Protein AF-A0A6J8BRR6-F1 (afdb_monomer_lite)

Sequence (254 aa):
MPLISNNLQAPLVAELDITSMNQQLKAYIDDDIKSTFSEDVQDMVKNEQEQMKTSMLEDYSFKLNGTKEEYDKQISNIVQNLEVKQENLQHEVFKVYKNLSQSESNFNTEITDLLSGFDQRQESLKLAMLSKLQKSQDTNNNKINDLASDLKSQFANLSQKLEGKITSYLQTQRKELEEWRTNLTESLNESYEEEKNRDCTDIKKERYQTMESGVYKIYPDGGKSVQAYCDMCTDDGGWTVGLFVSNSNEVNSL

Structure (mmCIF, N/CA/C/O backbone):
data_AF-A0A6J8BRR6-F1
#
_entry.id   AF-A0A6J8BRR6-F1
#
loop_
_atom_site.group_PDB
_atom_site.id
_atom_site.type_symbol
_atom_site.label_atom_id
_atom_site.label_alt_id
_atom_site.label_comp_id
_atom_site.label_asym_id
_atom_site.label_entity_id
_atom_site.label_seq_id
_atom_site.pdbx_PDB_ins_code
_atom_site.Cartn_x
_atom_site.Cartn_y
_atom_site.Cartn_z
_atom_site.occupancy
_atom_site.B_iso_or_equiv
_atom_site.auth_seq_id
_atom_site.auth_comp_id
_atom_site.auth_asym_id
_atom_site.auth_atom_id
_atom_site.pdbx_PDB_model_num
ATOM 1 N N . MET A 1 1 ? -93.908 48.870 158.815 1.00 27.69 1 MET A N 1
ATOM 2 C CA . MET A 1 1 ? -94.048 47.889 159.922 1.00 27.69 1 MET A CA 1
ATOM 3 C C . MET A 1 1 ? -95.175 46.920 159.555 1.00 27.69 1 MET A C 1
ATOM 5 O O . MET A 1 1 ? -96.114 47.426 158.955 1.00 27.69 1 MET A O 1
ATOM 9 N N . PRO A 1 2 ? -95.207 45.642 159.993 1.00 51.03 2 PRO A N 1
ATOM 10 C CA . PRO A 1 2 ? -94.242 44.519 159.831 1.00 51.03 2 PRO A CA 1
ATOM 11 C C . PRO A 1 2 ? -94.919 43.274 159.144 1.00 51.03 2 PRO A C 1
ATOM 13 O O . PRO A 1 2 ? -96.118 43.335 158.914 1.00 51.03 2 PRO A O 1
ATOM 16 N N . LEU A 1 3 ? -94.332 42.097 158.827 1.00 40.53 3 LEU A N 1
ATOM 17 C CA . LEU A 1 3 ? -92.964 41.584 158.548 1.00 40.53 3 LEU A CA 1
ATOM 18 C C . LEU A 1 3 ? -93.034 40.096 158.038 1.00 40.53 3 LEU A C 1
ATOM 20 O O . LEU A 1 3 ? -94.028 39.429 158.288 1.00 40.53 3 LEU A O 1
ATOM 24 N N . ILE A 1 4 ? -91.920 39.567 157.484 1.00 41.91 4 ILE A N 1
ATOM 25 C CA . ILE A 1 4 ? -91.434 38.145 157.523 1.00 41.91 4 ILE A CA 1
ATOM 26 C C . ILE A 1 4 ? -91.957 37.031 156.547 1.00 41.91 4 ILE A C 1
ATOM 28 O O . ILE A 1 4 ? -93.130 36.690 156.509 1.00 41.91 4 ILE A O 1
ATOM 32 N N . SER A 1 5 ? -90.958 36.344 155.938 1.00 39.22 5 SER A N 1
ATOM 33 C CA . SER A 1 5 ? -90.831 34.914 155.516 1.00 39.22 5 SER A CA 1
ATOM 34 C C . SER A 1 5 ? -91.196 34.396 154.099 1.00 39.22 5 SER A C 1
ATOM 36 O O . SER A 1 5 ? -92.343 34.091 153.803 1.00 39.22 5 SER A O 1
ATOM 38 N N . ASN A 1 6 ? -90.127 34.105 153.336 1.00 45.75 6 ASN A N 1
ATOM 39 C CA . ASN A 1 6 ? -89.821 32.930 152.485 1.00 45.75 6 ASN A CA 1
ATOM 40 C C . ASN A 1 6 ? -90.913 32.199 151.668 1.00 45.75 6 ASN A C 1
ATOM 42 O O . ASN A 1 6 ? -91.760 31.516 152.239 1.00 45.75 6 ASN A O 1
ATOM 46 N N . ASN A 1 7 ? -90.666 32.054 150.354 1.00 43.41 7 ASN A N 1
ATOM 47 C CA . ASN A 1 7 ? -90.601 30.716 149.742 1.00 43.41 7 ASN A CA 1
ATOM 48 C C . ASN A 1 7 ? -89.679 30.662 148.502 1.00 43.41 7 ASN A C 1
ATOM 50 O O . ASN A 1 7 ? -89.390 31.688 147.889 1.00 43.41 7 ASN A O 1
ATOM 54 N N . LEU A 1 8 ? -89.191 29.464 148.170 1.00 45.50 8 LEU A N 1
ATOM 55 C CA . LEU A 1 8 ? -88.215 29.193 147.106 1.00 45.50 8 LEU A CA 1
ATOM 56 C C . LEU A 1 8 ? -88.898 29.043 145.734 1.00 45.50 8 LEU A C 1
ATOM 58 O O . LEU A 1 8 ? -89.818 28.237 145.614 1.00 45.50 8 LEU A O 1
ATOM 62 N N . GLN A 1 9 ? -88.401 29.704 144.680 1.00 42.16 9 GLN A N 1
ATOM 63 C CA . GLN A 1 9 ? -88.728 29.301 143.304 1.00 42.16 9 GLN A CA 1
ATOM 64 C C . GLN A 1 9 ? -87.670 29.759 142.288 1.00 42.16 9 GLN A C 1
ATOM 66 O O . GLN A 1 9 ? -87.460 30.952 142.086 1.00 42.16 9 GLN A O 1
ATOM 71 N N . ALA A 1 10 ? -87.006 28.793 141.646 1.00 46.41 10 ALA A N 1
ATOM 72 C CA . ALA A 1 10 ? -86.215 29.025 140.437 1.00 46.41 10 ALA A CA 1
ATOM 73 C C . ALA A 1 10 ? -87.153 29.172 139.227 1.00 46.41 10 ALA A C 1
ATOM 75 O O . ALA A 1 10 ? -88.225 28.559 139.203 1.00 46.41 10 ALA A O 1
ATOM 76 N N . PRO A 1 11 ? -86.767 29.981 138.232 1.00 48.72 11 PRO A N 1
ATOM 77 C CA . PRO A 1 11 ? -86.382 29.400 136.937 1.00 48.72 11 PRO A CA 1
ATOM 78 C C . PRO A 1 11 ? -85.192 30.180 136.306 1.00 48.72 11 PRO A C 1
ATOM 80 O O . PRO A 1 11 ? -84.706 31.135 136.900 1.00 48.72 11 PRO A O 1
ATOM 83 N N . LEU A 1 12 ? -84.630 29.861 135.136 1.00 43.44 12 LEU A N 1
ATOM 84 C CA . LEU A 1 12 ? -84.996 28.919 134.072 1.00 43.44 12 LEU A CA 1
ATOM 85 C C . LEU A 1 12 ? -83.677 28.442 133.422 1.00 43.44 12 LEU A C 1
ATOM 87 O O . LEU A 1 12 ? -82.820 29.269 133.116 1.00 43.44 12 LEU A O 1
ATOM 91 N N . VAL A 1 13 ? -83.483 27.133 133.237 1.00 43.44 13 VAL A N 1
ATOM 92 C CA . VAL A 1 13 ? -82.318 26.598 132.501 1.00 43.44 13 VAL A CA 1
ATOM 93 C C . VAL A 1 13 ? -82.598 26.737 131.005 1.00 43.44 13 VAL A C 1
ATOM 95 O O . VAL A 1 13 ? -83.704 26.424 130.575 1.00 43.44 13 VAL A O 1
ATOM 98 N N . ALA A 1 14 ? -81.622 27.199 130.218 1.00 50.88 14 ALA A N 1
ATOM 99 C CA . ALA A 1 14 ? -81.766 27.265 128.765 1.00 50.88 14 ALA A CA 1
ATOM 100 C C . ALA A 1 14 ? -82.012 25.858 128.196 1.00 50.88 14 ALA A C 1
ATOM 102 O O . ALA A 1 14 ? -81.224 24.938 128.421 1.00 50.88 14 ALA A O 1
ATOM 103 N N . GLU A 1 15 ? -83.129 25.698 127.494 1.00 50.69 15 GLU A N 1
ATOM 104 C CA . GLU A 1 15 ? -83.596 24.415 126.981 1.00 50.69 15 GLU A CA 1
ATOM 105 C C . GLU A 1 15 ? -82.695 23.956 125.820 1.00 50.69 15 GLU A C 1
ATOM 107 O O . GLU A 1 15 ? -82.511 24.671 124.833 1.00 50.69 15 GLU A O 1
ATOM 112 N N . LEU A 1 16 ? -82.085 22.775 125.955 1.00 54.62 16 LEU A N 1
ATOM 113 C CA . LEU A 1 16 ? -81.259 22.165 124.911 1.00 54.62 16 LEU A CA 1
ATOM 114 C C . LEU A 1 16 ? -82.173 21.623 123.804 1.00 54.62 16 LEU A C 1
ATOM 116 O O . LEU A 1 16 ? -82.763 20.553 123.953 1.00 54.62 16 LEU A O 1
ATOM 120 N N . ASP A 1 17 ? -82.289 22.356 122.695 1.00 70.00 17 ASP A N 1
ATOM 121 C CA . ASP A 1 17 ? -83.113 21.951 121.551 1.00 70.00 17 ASP A CA 1
ATOM 122 C C . ASP A 1 17 ? -82.490 20.769 120.785 1.00 70.00 17 ASP A C 1
ATOM 124 O O . ASP A 1 17 ? -81.675 20.914 119.868 1.00 70.00 17 ASP A O 1
ATOM 128 N N . ILE A 1 18 ? -82.933 19.569 121.160 1.00 67.12 18 ILE A N 1
ATOM 129 C CA . ILE A 1 18 ? -82.574 18.291 120.534 1.00 67.12 18 ILE A CA 1
ATOM 130 C C . ILE A 1 18 ? -82.961 18.256 119.042 1.00 67.12 18 ILE A C 1
ATOM 132 O O . ILE A 1 18 ? -82.311 17.561 118.259 1.00 67.12 18 ILE A O 1
ATOM 136 N N . THR A 1 19 ? -83.976 19.012 118.611 1.00 73.12 19 THR A N 1
ATOM 137 C CA . THR A 1 19 ? -84.406 19.065 117.203 1.00 73.12 19 THR A CA 1
ATOM 138 C C . THR A 1 19 ? -83.373 19.797 116.357 1.00 73.12 19 THR A C 1
ATOM 140 O O . THR A 1 19 ? -82.941 19.272 115.330 1.00 73.12 19 THR A O 1
ATOM 143 N N . SER A 1 20 ? -82.924 20.964 116.828 1.00 75.62 20 SER A N 1
ATOM 144 C CA . SER A 1 20 ? -81.847 21.741 116.207 1.00 75.62 20 SER A CA 1
ATOM 145 C C . SER A 1 20 ? -80.536 20.948 116.158 1.00 75.62 20 SER A C 1
ATOM 147 O O . SER A 1 20 ? -79.930 20.838 115.091 1.00 75.62 20 SER A O 1
ATOM 149 N N . MET A 1 21 ? -80.144 20.279 117.252 1.00 74.62 21 MET A N 1
ATOM 150 C CA . MET A 1 21 ? -78.944 19.424 117.255 1.00 74.62 21 MET A CA 1
ATOM 151 C C . MET A 1 21 ? -79.042 18.257 116.259 1.00 74.62 21 MET A C 1
ATOM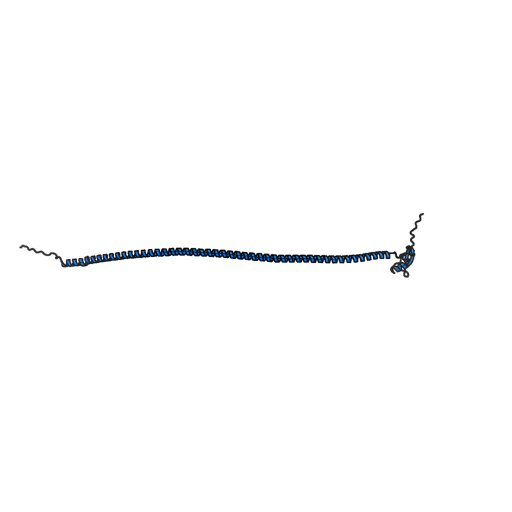 153 O O . MET A 1 21 ? -78.077 17.971 115.555 1.00 74.62 21 MET A O 1
ATOM 157 N N . ASN A 1 22 ? -80.201 17.597 116.147 1.00 74.19 22 ASN A N 1
ATOM 158 C CA . ASN A 1 22 ? -80.397 16.515 115.175 1.00 74.19 22 ASN A CA 1
ATOM 159 C C . ASN A 1 22 ? -80.401 17.020 113.722 1.00 74.19 22 ASN A C 1
ATOM 161 O O . ASN A 1 22 ? -79.921 16.315 112.834 1.00 74.19 22 ASN A O 1
ATOM 165 N N . GLN A 1 23 ? -80.905 18.232 113.461 1.00 79.75 23 GLN A N 1
ATOM 166 C CA . GLN A 1 23 ? -80.792 18.868 112.145 1.00 79.75 23 GLN A CA 1
ATOM 167 C C . GLN A 1 23 ? -79.339 19.225 111.809 1.00 79.75 23 GLN A C 1
ATOM 169 O O . GLN A 1 23 ? -78.903 18.937 110.698 1.00 79.75 23 GLN A O 1
ATOM 174 N N . GLN A 1 24 ? -78.577 19.770 112.763 1.00 79.19 24 GLN A N 1
ATOM 175 C CA . GLN A 1 24 ? -77.147 20.051 112.592 1.00 79.19 24 GLN A CA 1
ATOM 176 C C . GLN A 1 24 ? -76.336 18.773 112.354 1.00 79.19 24 GLN A C 1
ATOM 178 O O . GLN A 1 24 ? -75.521 18.735 111.439 1.00 79.19 24 GLN A O 1
ATOM 183 N N . LEU A 1 25 ? -76.596 17.701 113.111 1.00 77.31 25 LEU A N 1
ATOM 184 C CA . LEU A 1 25 ? -75.937 16.409 112.912 1.00 77.31 25 LEU A CA 1
ATOM 185 C C . LEU A 1 25 ? -76.275 15.807 111.542 1.00 77.31 25 LEU A C 1
ATOM 187 O O . LEU A 1 25 ? -75.394 15.276 110.872 1.00 77.31 25 LEU A O 1
ATOM 191 N N . LYS A 1 26 ? -77.534 15.915 111.098 1.00 79.38 26 LYS A N 1
ATOM 192 C CA . LYS A 1 26 ? -77.930 15.462 109.762 1.00 79.38 26 LYS A CA 1
ATOM 193 C C . LYS A 1 26 ? -77.245 16.280 108.663 1.00 79.38 26 LYS A C 1
ATOM 195 O O . LYS A 1 26 ? -76.735 15.675 107.730 1.00 79.38 26 LYS A O 1
ATOM 200 N N . ALA A 1 27 ? -77.195 17.607 108.789 1.00 77.31 27 ALA A N 1
ATOM 201 C CA . ALA A 1 27 ? -76.477 18.471 107.852 1.00 77.31 27 ALA A CA 1
ATOM 202 C C . ALA A 1 27 ? -74.977 18.131 107.815 1.00 77.31 27 ALA A C 1
ATOM 204 O O . ALA A 1 27 ? -74.423 17.953 106.744 1.00 77.31 27 ALA A O 1
ATOM 205 N N . TYR A 1 28 ? -74.341 17.905 108.966 1.00 73.62 28 TYR A N 1
ATOM 206 C CA . TYR A 1 28 ? -72.939 17.480 109.039 1.00 73.62 28 TYR A CA 1
ATOM 207 C C . TYR A 1 28 ? -72.679 16.118 108.359 1.00 73.62 28 TYR A C 1
ATOM 209 O O . TYR A 1 28 ? -71.661 15.919 107.701 1.00 73.62 28 TYR A O 1
ATOM 217 N N . ILE A 1 29 ? -73.617 15.172 108.469 1.00 71.88 29 ILE A N 1
ATOM 218 C CA . ILE A 1 29 ? -73.527 13.870 107.789 1.00 71.88 29 ILE A CA 1
ATOM 219 C C . ILE A 1 29 ? -73.785 13.996 106.276 1.00 71.88 29 ILE A C 1
ATOM 221 O O . ILE A 1 29 ? -73.109 13.333 105.487 1.00 71.88 29 ILE A O 1
ATOM 225 N N . ASP A 1 30 ? -74.775 14.795 105.870 1.00 73.94 30 ASP A N 1
ATOM 226 C CA . ASP A 1 30 ? -75.200 14.921 104.471 1.00 73.94 30 ASP A CA 1
ATOM 227 C C . ASP A 1 30 ? -74.296 15.858 103.646 1.00 73.94 30 ASP A C 1
ATOM 229 O O . ASP A 1 30 ? -74.009 15.527 102.496 1.00 73.94 30 ASP A O 1
ATOM 233 N N . ASP A 1 31 ? -73.814 16.963 104.221 1.00 74.31 31 ASP A N 1
ATOM 234 C CA . ASP A 1 31 ? -72.934 17.929 103.551 1.00 74.31 31 ASP A CA 1
ATOM 235 C C . ASP A 1 31 ? -71.455 17.549 103.710 1.00 74.31 31 ASP A C 1
ATOM 237 O O . ASP A 1 31 ? -70.759 17.434 102.710 1.00 74.31 31 ASP A O 1
ATOM 241 N N . ASP A 1 32 ? -70.961 17.305 104.929 1.00 74.06 32 ASP A N 1
ATOM 242 C CA . ASP A 1 32 ? -69.521 17.121 105.186 1.00 74.06 32 ASP A CA 1
ATOM 243 C C . ASP A 1 32 ? -69.084 15.676 104.879 1.00 74.06 32 ASP A C 1
ATOM 245 O O . ASP A 1 32 ? -68.260 15.432 103.996 1.00 74.06 32 ASP A O 1
ATOM 249 N N . ILE A 1 33 ? -69.685 14.687 105.555 1.00 71.00 33 ILE A N 1
ATOM 250 C CA . ILE A 1 33 ? -69.243 13.281 105.466 1.00 71.00 33 ILE A CA 1
ATOM 251 C C . ILE A 1 33 ? -69.544 12.674 104.089 1.00 71.00 33 ILE A C 1
ATOM 253 O O . ILE A 1 33 ? -68.682 12.008 103.513 1.00 71.00 33 ILE A O 1
ATOM 257 N N . LYS A 1 34 ? -70.749 12.879 103.537 1.00 75.31 34 LYS A N 1
ATOM 258 C CA . LYS A 1 34 ? -71.100 12.323 102.218 1.00 75.31 34 LYS A CA 1
ATOM 259 C C . LYS A 1 34 ? -70.398 13.018 101.056 1.00 75.31 34 LYS A C 1
ATOM 261 O O . LYS A 1 34 ? -70.056 12.312 100.108 1.00 75.31 34 LYS A O 1
ATOM 266 N N . SER A 1 35 ? -70.199 14.341 101.088 1.00 77.94 35 SER A N 1
ATOM 267 C CA . SER A 1 35 ? -69.484 15.010 99.990 1.00 77.94 35 SER A CA 1
ATOM 268 C C . SER A 1 35 ? -67.999 14.661 100.022 1.00 77.94 35 SER A C 1
ATOM 270 O O . SER A 1 35 ? -67.504 14.181 99.009 1.00 77.94 35 SER A O 1
ATOM 272 N N . THR A 1 36 ? -67.342 14.719 101.189 1.00 76.19 36 THR A N 1
ATOM 273 C CA . THR A 1 36 ? -65.926 14.334 101.339 1.00 76.19 36 THR A CA 1
ATOM 274 C C . THR A 1 36 ? -65.696 12.895 100.873 1.00 76.19 36 THR A C 1
ATOM 276 O O . THR A 1 36 ? -64.844 12.649 100.027 1.00 76.19 36 THR A O 1
ATOM 279 N N . PHE A 1 37 ? -66.526 11.941 101.317 1.00 75.50 37 PHE A N 1
ATOM 280 C CA . PHE A 1 37 ? -66.426 10.551 100.855 1.00 75.50 37 PHE A CA 1
ATOM 281 C C . PHE A 1 37 ? -66.691 10.400 99.344 1.00 75.50 37 PHE A C 1
ATOM 283 O O . PHE A 1 37 ? -66.112 9.530 98.696 1.00 75.50 37 PHE A O 1
ATOM 290 N N . SER A 1 38 ? -67.557 11.234 98.758 1.00 81.44 38 SER A N 1
ATOM 291 C CA . SER A 1 38 ? -67.795 11.238 97.311 1.00 81.44 38 SER A CA 1
ATOM 292 C C . SER A 1 38 ? -66.639 11.859 96.518 1.00 81.44 38 SER A C 1
ATOM 294 O O . SER A 1 38 ? -66.406 11.428 95.389 1.00 81.44 38 SER A O 1
ATOM 296 N N . GLU A 1 39 ? -65.950 12.860 97.065 1.00 85.44 39 GLU A N 1
ATOM 297 C CA . GLU A 1 39 ? -64.771 13.489 96.462 1.00 85.44 39 GLU A CA 1
ATOM 298 C C . GLU A 1 39 ? -63.562 12.548 96.534 1.00 85.44 39 GLU A 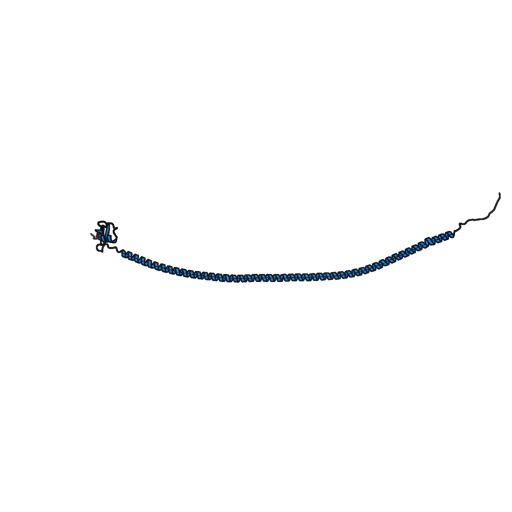C 1
ATOM 300 O O . GLU A 1 39 ? -62.979 12.247 95.492 1.00 85.44 39 GLU A O 1
ATOM 305 N N . ASP A 1 40 ? -63.281 11.962 97.706 1.00 86.94 40 ASP A N 1
ATOM 306 C CA . ASP A 1 40 ? -62.234 10.947 97.904 1.00 86.94 40 ASP A CA 1
ATOM 307 C C . ASP A 1 40 ? -62.380 9.778 96.911 1.00 86.94 40 ASP A C 1
ATOM 309 O O . ASP A 1 40 ? -61.416 9.364 96.261 1.00 86.94 40 ASP A O 1
ATOM 313 N N . VAL A 1 41 ? -63.603 9.258 96.740 1.00 86.19 41 VAL A N 1
ATOM 314 C CA . VAL A 1 41 ? -63.886 8.174 95.785 1.00 86.19 41 VAL A CA 1
ATOM 315 C C . VAL A 1 41 ? -63.692 8.626 94.332 1.00 86.19 41 VAL A C 1
ATOM 317 O O . VAL A 1 41 ? -63.188 7.844 93.522 1.00 86.19 41 VAL A O 1
ATOM 320 N N . GLN A 1 42 ? -64.048 9.865 93.971 1.00 89.06 42 GLN A N 1
ATOM 321 C CA . GLN A 1 42 ? -63.802 10.375 92.616 1.00 89.06 42 GLN A CA 1
ATOM 322 C C . GLN A 1 42 ? -62.310 10.558 92.325 1.00 89.06 42 GLN A C 1
ATOM 324 O O . GLN A 1 42 ? -61.860 10.169 91.244 1.00 89.06 42 GLN A O 1
ATOM 329 N N . ASP A 1 43 ? -61.532 11.083 93.273 1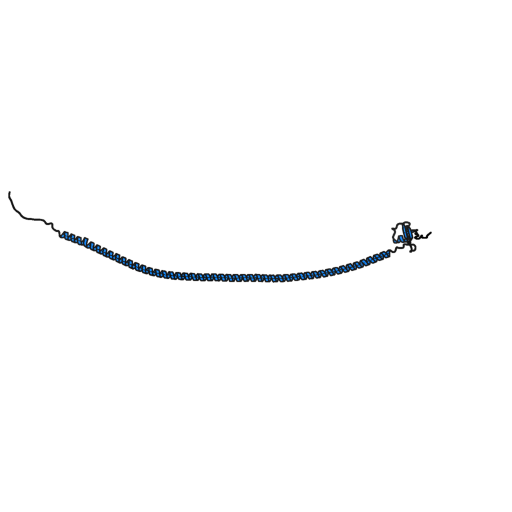.00 91.31 43 ASP A N 1
ATOM 330 C CA . ASP A 1 43 ? -60.087 11.242 93.107 1.00 91.31 43 ASP A CA 1
ATOM 331 C C . ASP A 1 43 ? -59.357 9.889 93.084 1.00 91.31 43 ASP A C 1
ATOM 333 O O . ASP A 1 43 ? -58.445 9.707 92.271 1.00 91.31 43 ASP A O 1
ATOM 337 N N . MET A 1 44 ? -59.805 8.894 93.862 1.00 89.81 44 MET A N 1
ATOM 338 C CA . MET A 1 44 ? -59.333 7.509 93.734 1.00 89.81 44 MET A CA 1
ATOM 339 C C . MET A 1 44 ? -59.584 6.944 92.328 1.00 89.81 44 MET A C 1
ATOM 341 O O . MET A 1 44 ? -58.643 6.473 91.686 1.00 89.81 44 MET A O 1
ATOM 345 N N . VAL A 1 45 ? -60.816 7.038 91.810 1.00 91.00 45 VAL A N 1
ATOM 346 C CA . VAL A 1 45 ? -61.163 6.546 90.461 1.00 91.00 45 VAL A CA 1
ATOM 347 C C . VAL A 1 45 ? -60.351 7.262 89.378 1.00 91.00 45 VAL A C 1
ATOM 349 O O . VAL A 1 45 ? -59.867 6.630 88.440 1.00 91.00 45 VAL A O 1
ATOM 352 N N . LYS A 1 46 ? -60.158 8.576 89.504 1.00 93.06 46 LYS A N 1
ATOM 353 C CA . LYS A 1 46 ? -59.366 9.385 88.569 1.00 93.06 46 LYS A CA 1
ATOM 354 C C . LYS A 1 46 ? -57.879 9.011 88.590 1.00 93.06 46 LYS A C 1
ATOM 356 O O . LYS A 1 46 ? -57.254 8.938 87.533 1.00 93.06 46 LYS A O 1
ATOM 361 N N . ASN A 1 47 ? -57.324 8.737 89.771 1.00 93.00 47 ASN A N 1
ATOM 362 C CA . ASN A 1 47 ? -55.953 8.256 89.934 1.00 93.00 47 ASN A CA 1
ATOM 363 C C . ASN A 1 47 ? -55.767 6.865 89.296 1.00 93.00 47 ASN A C 1
ATOM 365 O O . ASN A 1 47 ? -54.835 6.675 88.516 1.00 93.00 47 ASN A O 1
ATOM 369 N N . GLU A 1 48 ? -56.684 5.920 89.534 1.00 93.06 48 GLU A N 1
ATOM 370 C CA . GLU A 1 48 ? -56.660 4.603 88.876 1.00 93.06 48 GLU A CA 1
ATOM 371 C C . GLU A 1 48 ? -56.779 4.714 87.344 1.00 93.06 48 GLU A C 1
ATOM 373 O O . GLU A 1 48 ? -56.053 4.032 86.618 1.00 93.06 48 GLU A O 1
ATOM 378 N N . GLN A 1 49 ? -57.630 5.611 86.831 1.00 92.94 49 GLN A N 1
ATOM 379 C CA . GLN A 1 49 ? -57.768 5.856 85.390 1.00 92.94 49 GLN A CA 1
ATOM 380 C C . GLN A 1 49 ? -56.481 6.397 84.748 1.00 92.94 49 GLN A C 1
ATOM 382 O O . GLN A 1 49 ? -56.079 5.906 83.689 1.00 92.94 49 GLN A O 1
ATOM 387 N N . GLU A 1 50 ? -55.807 7.373 85.365 1.00 94.19 50 GLU A N 1
ATOM 388 C CA . GLU A 1 50 ? -54.534 7.895 84.845 1.00 94.19 50 GLU A CA 1
ATOM 389 C C . GLU A 1 50 ? -53.389 6.872 84.976 1.00 94.19 50 GLU A C 1
ATOM 391 O O . GLU A 1 50 ? -52.570 6.759 84.060 1.00 94.19 50 GLU A O 1
ATOM 396 N N . GLN A 1 51 ? -53.360 6.047 86.031 1.00 94.50 51 GLN A N 1
ATOM 397 C CA . GLN A 1 51 ? -52.411 4.928 86.142 1.00 94.50 51 GLN A CA 1
ATOM 398 C C . GLN A 1 51 ? -52.631 3.880 85.041 1.00 94.50 51 GLN A C 1
ATOM 400 O O . GLN A 1 51 ? -51.683 3.496 84.353 1.00 94.50 51 GLN A O 1
ATOM 405 N N . MET A 1 52 ? -53.881 3.466 84.807 1.00 94.62 52 MET A N 1
ATOM 406 C CA . MET A 1 52 ? -54.237 2.513 83.750 1.00 94.62 52 MET A CA 1
ATOM 407 C C . MET A 1 52 ? -53.873 3.051 82.358 1.00 94.62 52 MET A C 1
ATOM 409 O O . MET A 1 52 ? -53.292 2.339 81.540 1.00 94.62 52 MET A O 1
ATOM 413 N N . LYS A 1 53 ? -54.164 4.328 82.091 1.00 95.75 53 LYS A N 1
ATOM 414 C CA . LYS A 1 53 ? -53.800 5.027 80.850 1.00 95.75 53 LYS A CA 1
ATOM 415 C C . LYS A 1 53 ? -52.284 5.116 80.653 1.00 95.75 53 LYS A C 1
ATOM 417 O O . LYS A 1 53 ? -51.816 4.884 79.541 1.00 95.75 53 LYS A O 1
ATOM 422 N N . THR A 1 54 ? -51.527 5.399 81.714 1.00 95.25 54 THR A N 1
ATOM 423 C CA . THR A 1 54 ? -50.055 5.441 81.683 1.00 95.25 54 THR A CA 1
ATOM 424 C C . THR A 1 54 ? -49.481 4.061 81.365 1.00 95.25 54 THR A C 1
ATOM 426 O O . THR A 1 54 ? -48.724 3.928 80.407 1.00 95.25 54 THR A O 1
ATOM 429 N N . SER A 1 55 ? -49.930 3.014 82.065 1.00 95.62 55 SER A N 1
ATOM 430 C CA . SER A 1 55 ? -49.498 1.633 81.814 1.00 95.62 55 SER A CA 1
ATOM 431 C C . SER A 1 55 ? -49.824 1.158 80.389 1.00 95.62 55 SER A C 1
ATOM 433 O O . SER A 1 55 ? -48.981 0.544 79.734 1.00 95.62 55 SER A O 1
ATOM 435 N N . MET A 1 56 ? -51.007 1.496 79.857 1.00 95.75 56 MET A N 1
ATOM 436 C CA . MET A 1 56 ? -51.341 1.210 78.456 1.00 95.75 56 MET A CA 1
ATOM 437 C C . MET A 1 56 ? -50.419 1.953 77.478 1.00 95.75 56 MET A C 1
ATOM 439 O O . MET A 1 56 ? -49.973 1.359 76.499 1.00 95.75 56 MET A O 1
ATOM 443 N N . LEU A 1 57 ? -50.120 3.235 77.719 1.00 96.12 57 LEU A N 1
ATOM 444 C CA . LEU A 1 57 ? -49.205 4.013 76.874 1.00 96.12 57 LEU A CA 1
ATOM 445 C C . LEU A 1 57 ? -47.786 3.429 76.869 1.00 96.12 57 LEU A C 1
ATOM 447 O O . LEU A 1 57 ? -47.164 3.372 75.809 1.00 96.12 57 LEU A O 1
ATOM 451 N N . GLU A 1 58 ? -47.292 2.960 78.015 1.00 96.19 58 GLU A N 1
ATOM 452 C CA . GLU A 1 58 ? -45.991 2.291 78.131 1.00 96.19 58 GLU A CA 1
ATOM 453 C C . GLU A 1 58 ? -45.950 0.972 77.341 1.00 96.19 58 GLU A C 1
ATOM 455 O O . GLU A 1 58 ? -45.027 0.765 76.552 1.00 96.19 58 GLU A O 1
ATOM 460 N N . ASP A 1 59 ? -46.974 0.120 77.464 1.00 96.44 59 ASP A N 1
ATOM 461 C CA . ASP A 1 59 ? -47.088 -1.139 76.710 1.00 96.44 59 ASP A CA 1
ATOM 462 C C . ASP A 1 59 ? -47.198 -0.909 75.188 1.00 96.44 59 ASP A C 1
ATOM 464 O O . ASP A 1 59 ? -46.495 -1.556 74.403 1.00 96.44 59 ASP A O 1
ATOM 468 N N . TYR A 1 60 ? -48.008 0.062 74.746 1.00 96.25 60 TYR A N 1
ATOM 469 C CA . TYR A 1 60 ? -48.079 0.443 73.330 1.00 96.25 60 TYR A CA 1
ATOM 470 C C . TYR A 1 60 ? -46.753 1.013 72.814 1.00 96.25 60 TYR A C 1
ATOM 472 O O . TYR A 1 60 ? -46.334 0.663 71.709 1.00 96.25 60 TYR A O 1
ATOM 480 N N . SER A 1 61 ? -46.074 1.853 73.601 1.00 96.56 61 SER A N 1
ATOM 481 C CA . SER A 1 61 ? -44.761 2.413 73.261 1.00 96.56 61 SER A CA 1
ATOM 482 C C . SER A 1 61 ? -43.705 1.313 73.111 1.00 96.56 61 SER A C 1
ATOM 484 O O . SER A 1 61 ? -42.998 1.262 72.102 1.00 96.56 61 SER A O 1
ATOM 486 N N . PHE A 1 62 ? -43.661 0.364 74.051 1.00 96.94 62 PHE A N 1
ATOM 487 C CA . PHE A 1 62 ? -42.761 -0.788 74.005 1.00 96.94 62 PHE A CA 1
ATOM 488 C C . PHE A 1 62 ? -43.002 -1.656 72.757 1.00 96.94 62 PHE A C 1
ATOM 490 O O . PHE A 1 62 ? -42.060 -1.971 72.025 1.00 96.94 62 PHE A O 1
ATOM 497 N N . LYS A 1 63 ? -44.267 -1.980 72.453 1.00 96.81 63 LYS A N 1
ATOM 498 C CA . LYS A 1 63 ? -44.657 -2.752 71.256 1.00 96.81 63 LYS A CA 1
ATOM 499 C C . LYS A 1 63 ? -44.325 -2.032 69.949 1.00 96.81 63 LYS A C 1
ATOM 501 O O . LYS A 1 63 ? -43.830 -2.667 69.016 1.00 96.81 63 LYS A O 1
ATOM 506 N N . LEU A 1 64 ? -44.562 -0.721 69.875 1.00 96.88 64 LEU A N 1
ATOM 507 C CA . LEU A 1 64 ? -44.191 0.102 68.722 1.00 96.88 64 LEU A CA 1
ATOM 508 C C . LEU A 1 64 ? -42.675 0.131 68.522 1.00 96.88 64 LEU A C 1
ATOM 510 O O . LEU A 1 64 ? -42.215 -0.068 67.398 1.00 96.88 64 LEU A O 1
ATOM 514 N N . ASN A 1 65 ? -41.896 0.319 69.590 1.00 96.81 65 ASN A N 1
ATOM 515 C CA . ASN A 1 65 ? -40.441 0.372 69.485 1.00 96.81 65 ASN A CA 1
ATOM 516 C C . ASN A 1 65 ? -39.839 -0.989 69.090 1.00 96.81 65 ASN A C 1
ATOM 518 O O . ASN A 1 65 ? -39.022 -1.040 68.177 1.00 96.81 65 ASN A O 1
ATOM 522 N N . GLY A 1 66 ? -40.311 -2.100 69.669 1.00 96.81 66 GLY A N 1
ATOM 523 C CA . GLY A 1 66 ? -39.886 -3.445 69.255 1.00 96.81 66 GLY A CA 1
ATOM 524 C C . GLY A 1 66 ? -40.246 -3.770 67.797 1.00 96.81 66 GLY A C 1
ATOM 525 O O . GLY A 1 66 ? -39.441 -4.343 67.068 1.00 96.81 66 GLY A O 1
ATOM 526 N N . THR A 1 67 ? -41.426 -3.334 67.338 1.00 97.12 67 THR A N 1
ATOM 527 C CA . THR A 1 67 ? -41.842 -3.463 65.927 1.00 97.12 67 THR A CA 1
ATOM 528 C C . THR A 1 67 ? -40.944 -2.636 65.003 1.00 97.12 67 THR A C 1
ATOM 530 O O . THR A 1 67 ? -40.544 -3.107 63.940 1.00 97.12 67 THR A O 1
ATOM 533 N N . LYS A 1 68 ? -40.593 -1.411 65.412 1.00 98.00 68 LYS A N 1
ATOM 534 C CA . LYS A 1 68 ? -39.681 -0.533 64.674 1.00 98.00 68 LYS A CA 1
ATOM 535 C C . LYS A 1 68 ? -38.280 -1.142 64.566 1.00 98.00 68 LYS A C 1
ATOM 537 O O . LYS A 1 68 ? -37.751 -1.208 63.466 1.00 98.00 68 LYS A O 1
ATOM 542 N N . GLU A 1 69 ? -37.708 -1.629 65.667 1.00 97.69 69 GLU A N 1
ATOM 543 C CA . GLU A 1 69 ? -36.377 -2.255 65.677 1.00 97.69 69 GLU A CA 1
ATOM 544 C C . GLU A 1 69 ? -36.286 -3.480 64.755 1.00 97.69 69 GLU A C 1
ATOM 546 O O . GLU A 1 69 ? -35.238 -3.734 64.159 1.00 97.69 69 GLU A O 1
ATOM 551 N N . GLU A 1 70 ? -37.374 -4.240 64.619 1.00 97.88 70 GLU A N 1
ATOM 552 C CA . GLU A 1 70 ? -37.451 -5.360 63.682 1.00 97.88 70 GLU A CA 1
ATOM 553 C C . GLU A 1 70 ? -37.474 -4.881 62.219 1.00 97.88 70 GLU A C 1
ATOM 555 O O . GLU A 1 70 ? -36.700 -5.377 61.398 1.00 97.88 70 GLU A O 1
ATOM 560 N N . TYR A 1 71 ? -38.269 -3.855 61.892 1.00 98.06 71 TYR A N 1
ATOM 561 C CA . TYR A 1 71 ? -38.236 -3.244 60.558 1.00 98.06 71 TYR A CA 1
ATOM 562 C C . TYR A 1 71 ? -36.880 -2.598 60.236 1.00 98.06 71 TYR A C 1
ATOM 564 O O . TYR A 1 71 ? -36.378 -2.787 59.129 1.00 98.06 71 TYR A O 1
ATOM 572 N N . ASP A 1 72 ? -36.247 -1.905 61.186 1.00 97.88 72 ASP A N 1
ATOM 573 C CA . ASP A 1 72 ? -34.927 -1.287 61.006 1.00 97.88 72 ASP A CA 1
ATOM 574 C C . ASP A 1 72 ? -33.853 -2.353 60.687 1.00 97.88 72 ASP A C 1
ATOM 576 O O . ASP A 1 72 ? -33.028 -2.158 59.789 1.00 97.88 72 ASP A O 1
ATOM 580 N N . LYS A 1 73 ? -33.900 -3.530 61.336 1.00 97.88 73 LYS A N 1
ATOM 581 C CA . LYS A 1 73 ? -33.034 -4.682 61.002 1.00 97.88 73 LYS A CA 1
ATOM 582 C C . LYS A 1 73 ? -33.308 -5.233 59.605 1.00 97.88 73 LYS A C 1
ATOM 584 O O . LYS A 1 73 ? -32.361 -5.506 58.864 1.00 97.88 73 LYS A O 1
ATOM 589 N N . GLN A 1 74 ? -34.578 -5.400 59.231 1.00 98.06 74 GLN A N 1
ATOM 590 C CA . GLN A 1 74 ? -34.952 -5.907 57.907 1.00 98.06 74 GLN A CA 1
ATOM 591 C C . GLN A 1 74 ? -34.520 -4.944 56.793 1.00 98.06 74 GLN A C 1
ATOM 593 O O . GLN A 1 74 ? -33.926 -5.383 55.807 1.00 98.06 74 GLN A O 1
ATOM 598 N N . ILE A 1 75 ? -34.732 -3.637 56.976 1.00 98.25 75 ILE A N 1
ATOM 599 C CA . ILE A 1 75 ? -34.273 -2.585 56.059 1.00 98.25 75 ILE A CA 1
ATOM 600 C C . ILE A 1 75 ? -32.746 -2.610 55.943 1.00 98.25 75 ILE A C 1
ATOM 602 O O . ILE A 1 75 ? -32.234 -2.643 54.828 1.00 98.25 75 ILE A O 1
ATOM 606 N N . SER A 1 76 ? -32.020 -2.666 57.064 1.00 98.31 76 SER A N 1
ATOM 607 C CA . SER A 1 76 ? -30.551 -2.732 57.078 1.00 98.31 76 SER A CA 1
ATOM 608 C C . SER A 1 76 ? -30.014 -3.931 56.282 1.00 98.31 76 SER A C 1
ATOM 610 O O . SER A 1 76 ? -29.158 -3.771 55.411 1.00 98.31 76 SER A O 1
ATOM 612 N N . ASN A 1 77 ? -30.588 -5.122 56.483 1.00 98.12 77 ASN A N 1
ATOM 613 C CA . ASN A 1 77 ? -30.224 -6.321 55.727 1.00 98.12 77 ASN A CA 1
ATOM 614 C C . ASN A 1 77 ? -30.541 -6.177 54.222 1.00 98.12 77 ASN A C 1
ATOM 616 O O . ASN A 1 77 ? -29.743 -6.576 53.375 1.00 98.12 77 ASN A O 1
ATOM 620 N N . ILE A 1 78 ? -31.680 -5.577 53.855 1.00 98.44 78 ILE A N 1
ATOM 621 C CA . ILE A 1 78 ? -32.021 -5.306 52.447 1.00 98.44 78 ILE A CA 1
ATOM 622 C C . ILE A 1 78 ? -31.012 -4.334 51.818 1.00 98.44 78 ILE A C 1
ATOM 624 O O . ILE A 1 78 ? -30.536 -4.604 50.715 1.00 98.44 78 ILE A O 1
ATOM 628 N N . VAL A 1 79 ? -30.653 -3.250 52.513 1.00 98.44 79 VAL A N 1
ATOM 629 C CA . VAL A 1 79 ? -29.674 -2.253 52.046 1.00 98.44 79 VAL A CA 1
ATOM 630 C C . VAL A 1 79 ? -28.312 -2.904 51.802 1.00 98.44 79 VAL A C 1
ATOM 632 O O . VAL A 1 79 ? -27.821 -2.835 50.679 1.00 98.44 79 VAL A O 1
ATOM 635 N N . GLN A 1 80 ? -27.769 -3.645 52.772 1.00 98.06 80 GLN A N 1
ATOM 636 C CA . GLN A 1 80 ? -26.481 -4.342 52.627 1.00 98.06 80 GLN A CA 1
ATOM 637 C C . GLN A 1 80 ? -26.471 -5.318 51.435 1.00 98.06 80 GLN A C 1
ATOM 639 O O . GLN A 1 80 ? -25.518 -5.368 50.656 1.00 98.06 80 GLN A O 1
ATOM 644 N N . ASN A 1 81 ? -27.559 -6.070 51.233 1.00 98.12 81 ASN A N 1
ATOM 645 C CA . ASN A 1 81 ? -27.688 -6.969 50.083 1.00 98.12 81 ASN A CA 1
ATOM 646 C C . ASN A 1 81 ? -27.787 -6.228 48.736 1.00 98.12 81 ASN A C 1
ATOM 648 O O . ASN A 1 81 ? -27.413 -6.789 47.702 1.00 98.12 81 ASN A O 1
ATOM 652 N N . LEU A 1 82 ? -28.315 -5.001 48.715 1.00 98.44 82 LEU A N 1
ATOM 653 C CA . LEU A 1 82 ? -28.366 -4.158 47.518 1.00 98.44 82 LEU A CA 1
ATOM 654 C C . LEU A 1 82 ? -27.015 -3.492 47.235 1.00 98.44 82 LEU A C 1
ATOM 656 O O . LEU A 1 82 ? -26.606 -3.476 46.077 1.00 98.44 82 LEU A O 1
ATOM 660 N N . GLU A 1 83 ? -26.295 -3.037 48.261 1.00 98.38 83 GLU A N 1
ATOM 661 C CA . GLU A 1 83 ? -24.936 -2.487 48.152 1.00 98.38 83 GLU A CA 1
ATOM 662 C C . GLU A 1 83 ? -23.975 -3.516 47.538 1.00 98.38 83 GLU A C 1
ATOM 664 O O . GLU A 1 83 ? -23.360 -3.250 46.506 1.00 98.38 83 GLU A O 1
ATOM 669 N N . VAL A 1 84 ? -23.950 -4.748 48.063 1.00 98.12 84 VAL A N 1
ATOM 670 C CA . VAL A 1 84 ? -23.133 -5.842 47.504 1.00 98.12 84 VAL A CA 1
ATOM 671 C C . VAL A 1 84 ? -23.520 -6.161 46.051 1.00 98.12 84 VAL A C 1
ATOM 673 O O . VAL A 1 84 ? -22.658 -6.438 45.214 1.00 98.12 84 VAL A O 1
ATOM 676 N N . LYS A 1 85 ? -24.810 -6.113 45.694 1.00 98.31 85 LYS A N 1
ATOM 677 C CA . LYS A 1 85 ? -25.246 -6.294 44.294 1.00 98.31 85 LYS A CA 1
ATOM 678 C C . LYS A 1 85 ? -24.802 -5.137 43.400 1.00 98.31 85 LYS A C 1
ATOM 680 O O . LYS A 1 85 ? -24.406 -5.381 42.262 1.00 98.31 85 LYS A O 1
ATOM 685 N N . GLN A 1 86 ? -24.843 -3.905 43.902 1.00 98.19 86 GLN A N 1
ATOM 686 C CA . GLN A 1 86 ? -24.377 -2.721 43.192 1.00 98.19 86 GLN A CA 1
ATOM 687 C C . GLN A 1 86 ? -22.868 -2.796 42.929 1.00 98.19 86 GLN A C 1
ATOM 689 O O . GLN A 1 86 ? -22.458 -2.591 41.790 1.00 98.19 86 GLN A O 1
ATOM 694 N N . GLU A 1 87 ? -22.050 -3.158 43.920 1.00 98.12 87 GLU A N 1
ATOM 695 C CA . GLU A 1 87 ? -20.601 -3.343 43.745 1.00 98.12 87 GLU A CA 1
ATOM 696 C C . GLU A 1 87 ? -20.273 -4.424 42.706 1.00 98.12 87 GLU A C 1
ATOM 698 O O . GLU A 1 87 ? -19.463 -4.196 41.805 1.00 98.12 87 GLU A O 1
ATOM 703 N N . ASN A 1 88 ? -20.954 -5.574 42.765 1.00 98.12 88 ASN A N 1
ATOM 704 C CA . ASN A 1 88 ? -20.785 -6.639 41.773 1.00 98.12 88 ASN A CA 1
ATOM 705 C C . ASN A 1 88 ? -21.157 -6.172 40.353 1.00 98.12 88 ASN A C 1
ATOM 707 O O . ASN A 1 88 ? -20.421 -6.441 39.404 1.00 98.12 88 ASN A O 1
ATOM 711 N N . LEU A 1 89 ? -22.255 -5.423 40.193 1.00 98.31 89 LEU A N 1
ATOM 712 C CA . LEU A 1 89 ? -22.643 -4.850 38.899 1.00 98.31 89 LEU A CA 1
ATOM 713 C C . LEU A 1 89 ? -21.619 -3.824 38.388 1.00 98.31 89 LEU A C 1
ATOM 715 O O . LEU A 1 89 ? -21.271 -3.861 37.210 1.00 98.31 89 LEU A O 1
ATOM 719 N N . GLN A 1 90 ? -21.092 -2.952 39.254 1.00 97.88 90 GLN A N 1
ATOM 720 C CA . GLN A 1 90 ? -20.022 -2.009 38.898 1.00 97.88 90 GLN A CA 1
ATOM 721 C C . GLN A 1 90 ? -18.758 -2.748 38.428 1.00 97.88 90 GLN A C 1
ATOM 723 O O . GLN A 1 90 ? -18.144 -2.365 37.430 1.00 97.88 90 GLN A O 1
ATOM 728 N N . HIS A 1 91 ? -18.394 -3.844 39.099 1.00 97.88 91 HIS A N 1
ATOM 729 C CA . HIS A 1 91 ? -17.240 -4.662 38.737 1.00 97.88 91 HIS A CA 1
ATOM 730 C C . HIS A 1 91 ? -17.402 -5.359 37.373 1.00 97.88 91 HIS A C 1
ATOM 732 O O . HIS A 1 91 ? -16.469 -5.353 36.567 1.00 97.88 91 HIS A O 1
ATOM 738 N N . GLU A 1 92 ? -18.583 -5.909 37.071 1.00 98.19 92 GLU A N 1
ATOM 739 C CA . GLU A 1 92 ? -18.860 -6.507 35.757 1.00 98.19 92 GLU A CA 1
ATOM 740 C C . GLU A 1 92 ? -18.923 -5.457 34.635 1.00 98.19 92 GLU A C 1
ATOM 742 O O . GLU A 1 92 ? -18.338 -5.666 33.571 1.00 98.19 92 GLU A O 1
ATOM 747 N N . VAL A 1 93 ? -19.526 -4.286 34.876 1.00 98.38 93 VAL A N 1
ATOM 748 C CA . VAL A 1 93 ? -19.494 -3.156 33.925 1.00 98.38 93 VAL A CA 1
ATOM 749 C C . VAL A 1 93 ? -18.050 -2.738 33.621 1.00 98.38 93 VAL A C 1
ATOM 751 O O . VAL A 1 93 ? -17.691 -2.557 32.455 1.00 98.38 93 VAL A O 1
ATOM 754 N N . PHE A 1 94 ? -17.190 -2.657 34.641 1.00 98.38 94 PHE A N 1
ATOM 755 C CA . PHE A 1 94 ? -15.773 -2.339 34.465 1.00 98.38 94 PHE A CA 1
ATOM 756 C C . PHE A 1 94 ? -15.019 -3.402 33.644 1.00 98.38 94 PHE A C 1
ATOM 758 O O . PHE A 1 94 ? -14.230 -3.049 32.763 1.00 98.38 94 PHE A O 1
ATOM 765 N N . LYS A 1 95 ? -15.282 -4.700 33.868 1.00 98.38 95 LYS A N 1
ATOM 766 C CA . LYS A 1 95 ? -14.723 -5.789 33.041 1.00 98.38 95 LYS A CA 1
ATOM 767 C C . LYS A 1 95 ? -15.134 -5.661 31.577 1.00 98.38 95 LYS A C 1
ATOM 769 O O . LYS A 1 95 ? -14.275 -5.753 30.702 1.00 98.38 95 LYS A O 1
ATOM 774 N N . VAL A 1 96 ? -16.423 -5.436 31.312 1.00 98.38 96 VAL A N 1
ATOM 775 C CA . VAL A 1 96 ? -16.949 -5.276 29.947 1.00 98.38 96 VAL A CA 1
ATOM 776 C C . VAL A 1 96 ? -16.283 -4.088 29.254 1.00 98.38 96 VAL A C 1
ATOM 778 O O . VAL A 1 96 ? -15.778 -4.248 28.144 1.00 98.38 96 VAL A O 1
ATOM 781 N N . TYR A 1 97 ? -16.189 -2.936 29.925 1.00 98.44 97 TYR A N 1
ATOM 782 C CA . TYR A 1 97 ? -15.515 -1.750 29.389 1.00 98.44 97 TYR A CA 1
ATOM 783 C C . TYR A 1 97 ? -14.036 -2.014 29.062 1.00 98.44 97 TYR A C 1
ATOM 785 O O . TYR A 1 97 ? -13.574 -1.698 27.964 1.00 98.44 97 TYR A O 1
ATOM 793 N N . LYS A 1 98 ? -13.295 -2.653 29.979 1.00 98.19 98 LYS A N 1
ATOM 794 C CA . LYS A 1 98 ? -11.883 -3.005 29.768 1.00 98.19 98 LYS A CA 1
ATOM 795 C C . LYS A 1 98 ? -11.697 -3.944 28.572 1.00 98.19 98 LYS A C 1
ATOM 797 O O . LYS A 1 98 ? -10.801 -3.725 27.759 1.00 98.19 98 LYS A O 1
ATOM 802 N N . ASN A 1 99 ? -12.537 -4.971 28.455 1.00 98.19 99 ASN A N 1
ATOM 803 C CA . ASN A 1 99 ? -12.472 -5.929 27.352 1.00 98.19 99 ASN A CA 1
ATOM 804 C C . ASN A 1 99 ? -12.811 -5.268 26.008 1.00 98.19 99 ASN A C 1
ATOM 806 O O . ASN A 1 99 ? -12.143 -5.545 25.013 1.00 98.19 99 ASN A O 1
ATOM 810 N N . LEU A 1 100 ? -13.799 -4.367 25.984 1.00 98.44 100 LEU A N 1
ATOM 811 C CA . LEU A 1 100 ? -14.173 -3.610 24.789 1.00 98.44 100 LEU A CA 1
ATOM 812 C C . LEU A 1 100 ? -13.026 -2.705 24.320 1.00 98.44 100 LEU A C 1
ATOM 814 O O . LEU A 1 100 ? -12.641 -2.774 23.157 1.00 98.44 100 LEU A O 1
ATOM 818 N N . SER A 1 101 ? -12.420 -1.940 25.234 1.00 98.25 101 SER A N 1
ATOM 819 C CA . SER A 1 101 ? -11.275 -1.069 24.933 1.00 98.25 101 SER A CA 1
ATOM 820 C C . SER A 1 101 ? -10.049 -1.855 24.440 1.00 98.25 101 SER A C 1
ATOM 822 O O . SER A 1 101 ? -9.382 -1.433 23.496 1.00 98.25 101 SER A O 1
ATOM 824 N N . GLN A 1 102 ? -9.777 -3.039 25.005 1.00 98.19 102 GLN A N 1
ATOM 825 C CA . GLN A 1 102 ? -8.713 -3.911 24.498 1.00 98.19 102 GLN A CA 1
ATOM 826 C C . GLN A 1 102 ? -9.035 -4.460 23.099 1.00 98.19 102 GLN A C 1
ATOM 828 O O . GLN A 1 102 ? -8.152 -4.512 22.246 1.00 98.19 102 GLN A O 1
ATOM 833 N N . SER A 1 103 ? -10.288 -4.854 22.847 1.00 98.31 103 SER A N 1
ATOM 834 C CA . SER A 1 103 ? -10.725 -5.343 21.534 1.00 98.31 103 SER A CA 1
ATOM 835 C C . SER A 1 103 ? -10.631 -4.256 20.460 1.00 98.31 103 SER A C 1
ATOM 837 O O . SER A 1 103 ? -10.186 -4.538 19.351 1.00 98.31 103 SER A O 1
ATOM 839 N N . GLU A 1 104 ? -11.012 -3.021 20.792 1.00 98.31 104 GLU A N 1
ATOM 840 C CA . GLU A 1 104 ? -10.862 -1.846 19.931 1.00 98.31 104 GLU A CA 1
ATOM 841 C C . GLU A 1 104 ? -9.384 -1.569 19.620 1.00 98.31 104 GLU A C 1
ATOM 843 O O . GLU A 1 104 ? -9.017 -1.407 18.457 1.00 98.31 104 GLU A O 1
ATOM 848 N N . SER A 1 105 ? -8.513 -1.589 20.638 1.00 98.31 105 SER A N 1
ATOM 849 C CA . SER A 1 105 ? -7.068 -1.415 20.453 1.00 98.31 105 SER A CA 1
ATOM 850 C C . SER A 1 105 ? -6.481 -2.475 19.518 1.00 98.31 105 SER A C 1
ATOM 852 O O . SER A 1 105 ? -5.755 -2.122 18.593 1.00 98.31 105 SER A O 1
ATOM 854 N N . ASN A 1 106 ? -6.811 -3.754 19.727 1.00 98.31 106 ASN A N 1
ATOM 855 C CA . ASN A 1 106 ? -6.318 -4.851 18.891 1.00 98.31 106 ASN A CA 1
ATOM 856 C C . ASN A 1 106 ? -6.761 -4.677 17.429 1.00 98.31 106 ASN A C 1
ATOM 858 O O . ASN A 1 106 ? -5.943 -4.770 16.517 1.00 98.31 106 ASN A O 1
ATOM 862 N N . PHE A 1 107 ? -8.041 -4.365 17.211 1.00 98.31 107 PHE A N 1
ATOM 863 C CA . PHE A 1 107 ? -8.608 -4.167 15.878 1.00 98.31 107 PHE A CA 1
ATOM 864 C C . PHE A 1 107 ? -7.981 -2.969 15.145 1.00 98.31 107 PHE A C 1
ATOM 866 O O . PHE A 1 107 ? -7.669 -3.055 13.957 1.00 98.31 107 PHE A O 1
ATOM 873 N N . ASN A 1 108 ? -7.717 -1.870 15.859 1.00 98.12 108 ASN A N 1
ATOM 874 C CA . ASN A 1 108 ? -7.019 -0.709 15.307 1.00 98.12 108 ASN A CA 1
ATOM 875 C C . ASN A 1 108 ? -5.561 -1.032 14.926 1.00 98.12 108 ASN A C 1
ATOM 877 O O . ASN A 1 108 ? -5.083 -0.555 13.893 1.00 98.12 108 ASN A O 1
ATOM 881 N N . THR A 1 109 ? -4.859 -1.867 15.704 1.00 98.44 109 THR A N 1
ATOM 882 C CA . THR A 1 109 ? -3.528 -2.379 15.333 1.00 98.44 109 THR A CA 1
ATOM 883 C C . THR A 1 109 ? -3.596 -3.243 14.072 1.00 98.44 109 THR A C 1
ATOM 885 O O . THR A 1 109 ? -2.872 -2.961 13.121 1.00 98.44 109 THR A O 1
ATOM 888 N N . GLU A 1 110 ? -4.512 -4.215 14.000 1.00 98.50 110 GLU A N 1
ATOM 889 C CA . GLU A 1 110 ? -4.680 -5.079 12.818 1.00 98.50 110 GLU A CA 1
ATOM 890 C C . GLU A 1 110 ? -4.989 -4.279 11.539 1.00 98.50 110 GLU A C 1
ATOM 892 O O . GLU A 1 110 ? -4.404 -4.540 10.486 1.00 98.50 110 GLU A O 1
ATOM 897 N N . ILE A 1 111 ? -5.852 -3.257 11.620 1.00 98.44 111 ILE A N 1
ATOM 898 C CA . ILE A 1 111 ? -6.117 -2.341 10.497 1.00 98.44 111 ILE A CA 1
ATOM 899 C C . ILE A 1 111 ? -4.854 -1.569 10.092 1.00 98.44 111 ILE A C 1
ATOM 901 O O . ILE A 1 111 ? -4.571 -1.442 8.899 1.00 98.44 111 ILE A O 1
ATOM 905 N N . THR A 1 112 ? -4.084 -1.068 11.059 1.00 98.44 112 THR A N 1
ATOM 906 C CA . THR A 1 112 ? -2.853 -0.301 10.800 1.00 98.44 112 THR A CA 1
ATOM 907 C C . THR A 1 112 ? -1.791 -1.164 10.109 1.00 98.44 112 THR A C 1
ATOM 909 O O . THR A 1 112 ? -1.185 -0.742 9.118 1.00 98.44 112 THR A O 1
ATOM 912 N N . ASP A 1 113 ? -1.615 -2.404 10.566 1.00 98.44 113 ASP A N 1
ATOM 913 C CA . ASP A 1 113 ? -0.689 -3.370 9.971 1.00 98.44 113 ASP A CA 1
ATOM 914 C C . ASP A 1 113 ? -1.127 -3.768 8.551 1.00 98.44 113 ASP A C 1
ATOM 916 O O . ASP A 1 113 ? -0.309 -3.808 7.627 1.00 98.44 113 ASP A O 1
ATOM 920 N N . LEU A 1 114 ? -2.431 -3.982 8.330 1.00 98.50 114 LEU A N 1
ATOM 921 C CA . LEU A 1 114 ? -2.979 -4.250 6.997 1.00 98.50 114 LEU A CA 1
ATOM 922 C C . LEU A 1 114 ? -2.726 -3.088 6.027 1.00 98.50 114 LEU A C 1
ATOM 924 O O . LEU A 1 114 ? -2.246 -3.332 4.915 1.00 98.50 114 LEU A O 1
ATOM 928 N N . LEU A 1 115 ? -3.020 -1.849 6.438 1.00 98.31 115 LEU A N 1
ATOM 929 C CA . LEU A 1 115 ? -2.821 -0.642 5.628 1.00 98.31 115 LEU A CA 1
ATOM 930 C C . LEU A 1 115 ? -1.343 -0.441 5.272 1.00 98.31 115 LEU A C 1
ATOM 932 O O . LEU A 1 115 ? -1.014 -0.345 4.090 1.00 98.31 115 LEU A O 1
ATOM 936 N N . SER A 1 116 ? -0.441 -0.494 6.257 1.00 97.88 116 SER A N 1
ATOM 937 C CA . SER A 1 116 ? 1.001 -0.357 6.002 1.00 97.88 116 SER A CA 1
ATOM 938 C C . SER A 1 116 ? 1.536 -1.456 5.069 1.00 97.88 116 SER A C 1
ATOM 940 O O . SER A 1 116 ? 2.347 -1.188 4.178 1.00 97.88 116 SER A O 1
ATOM 942 N N . GLY A 1 117 ? 1.018 -2.684 5.188 1.00 98.25 117 GLY A N 1
ATOM 943 C CA . GLY A 1 117 ? 1.311 -3.773 4.261 1.00 98.25 117 GLY A CA 1
ATOM 944 C C . GLY A 1 117 ? 0.789 -3.529 2.838 1.00 98.25 117 GLY A C 1
ATOM 945 O O . GLY A 1 117 ? 1.424 -3.965 1.874 1.00 98.25 117 GLY A O 1
ATOM 946 N N . PHE 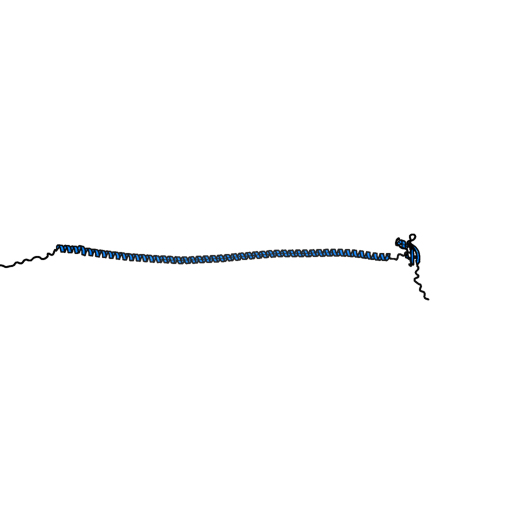A 1 118 ? -0.346 -2.842 2.665 1.00 98.19 118 PHE A N 1
ATOM 947 C CA . PHE A 1 118 ? -0.834 -2.434 1.343 1.00 98.19 118 PHE A CA 1
ATOM 948 C C . PHE A 1 118 ? 0.045 -1.347 0.719 1.00 98.19 118 PHE A C 1
ATOM 950 O O . PHE A 1 118 ? 0.408 -1.493 -0.450 1.00 98.19 118 PHE A O 1
ATOM 957 N N . ASP A 1 119 ? 0.456 -0.338 1.485 1.00 98.00 119 ASP A N 1
ATOM 958 C CA . ASP A 1 119 ? 1.325 0.743 1.001 1.00 98.00 119 ASP A CA 1
ATOM 959 C C . ASP A 1 119 ? 2.694 0.213 0.543 1.00 98.00 119 ASP A C 1
ATOM 961 O O . ASP A 1 119 ? 3.165 0.533 -0.551 1.00 98.00 119 ASP A O 1
ATOM 965 N N . GLN A 1 120 ? 3.299 -0.700 1.313 1.00 97.75 120 GLN A N 1
ATOM 966 C CA . GLN A 1 120 ? 4.541 -1.379 0.918 1.00 97.75 120 GLN A CA 1
ATOM 967 C C . GLN A 1 120 ? 4.383 -2.188 -0.383 1.00 97.75 120 GLN A C 1
ATOM 969 O O . GLN A 1 120 ? 5.283 -2.200 -1.232 1.00 97.75 120 GLN A O 1
ATOM 974 N N . ARG A 1 121 ? 3.238 -2.859 -0.580 1.00 98.12 121 ARG A N 1
ATOM 975 C CA . ARG A 1 121 ? 2.934 -3.594 -1.823 1.00 98.12 121 ARG A CA 1
ATOM 976 C C . ARG A 1 121 ? 2.699 -2.658 -3.014 1.00 98.12 121 ARG A C 1
ATOM 978 O O . ARG A 1 121 ? 3.134 -2.982 -4.117 1.00 98.1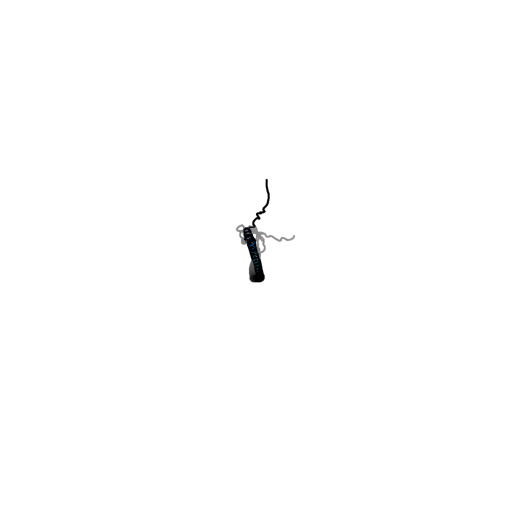2 121 ARG A O 1
ATOM 985 N N . GLN A 1 122 ? 2.068 -1.503 -2.807 1.00 98.12 122 GLN A N 1
ATOM 986 C CA . GLN A 1 122 ? 1.899 -0.475 -3.842 1.00 98.12 122 GLN A CA 1
ATOM 987 C C . GLN A 1 122 ? 3.251 0.097 -4.290 1.00 98.12 122 GLN A C 1
ATOM 989 O O . GLN A 1 122 ? 3.549 0.100 -5.487 1.00 98.12 122 GLN A O 1
ATOM 994 N N . GLU A 1 123 ? 4.109 0.513 -3.354 1.00 97.94 123 GLU A N 1
ATOM 995 C CA . GLU A 1 123 ? 5.395 1.126 -3.707 1.00 97.94 123 GLU A CA 1
ATOM 996 C C . GLU A 1 123 ? 6.364 0.113 -4.340 1.00 97.94 123 GLU A C 1
ATOM 998 O O . GLU A 1 123 ? 7.005 0.416 -5.347 1.00 97.94 123 GLU A O 1
ATOM 1003 N N . SER A 1 124 ? 6.421 -1.127 -3.841 1.00 98.19 124 SER A N 1
ATOM 1004 C CA . SER A 1 124 ? 7.240 -2.180 -4.466 1.00 98.19 124 SER A CA 1
ATOM 1005 C C . SER A 1 124 ? 6.768 -2.541 -5.882 1.00 98.19 124 SER A C 1
ATOM 1007 O O . SER A 1 124 ? 7.602 -2.729 -6.773 1.00 98.19 124 SER A O 1
ATOM 1009 N N . LEU A 1 125 ? 5.453 -2.562 -6.138 1.00 98.25 125 LEU A N 1
ATOM 1010 C CA . LEU A 1 125 ? 4.901 -2.750 -7.483 1.00 98.25 125 LEU A CA 1
ATOM 1011 C C . LEU A 1 125 ? 5.270 -1.585 -8.416 1.00 98.25 125 LEU A C 1
ATOM 1013 O O . LEU A 1 125 ? 5.718 -1.818 -9.542 1.00 98.25 125 LEU A O 1
ATOM 1017 N N . LYS A 1 126 ? 5.142 -0.342 -7.939 1.00 98.19 126 LYS A N 1
ATOM 1018 C CA . LYS A 1 126 ? 5.528 0.882 -8.658 1.00 98.19 126 LYS A CA 1
ATOM 1019 C C . LYS A 1 126 ? 7.013 0.882 -9.028 1.00 98.19 126 LYS A C 1
ATOM 1021 O O . LYS A 1 126 ? 7.348 1.087 -10.195 1.00 98.19 126 LYS A O 1
ATOM 1026 N N . LE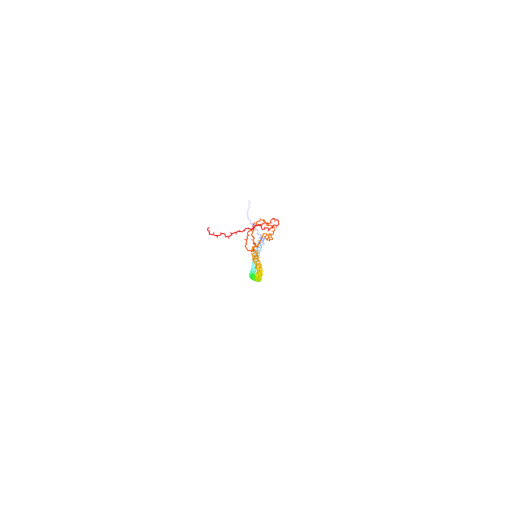U A 1 127 ? 7.901 0.562 -8.086 1.00 98.31 127 LEU A N 1
ATOM 1027 C CA . LEU A 1 127 ? 9.342 0.432 -8.337 1.00 98.31 127 LEU A CA 1
ATOM 1028 C C . LEU A 1 127 ? 9.658 -0.688 -9.344 1.00 98.31 127 LEU A C 1
ATOM 1030 O O . LEU A 1 127 ? 10.487 -0.501 -10.238 1.00 98.31 127 LEU A O 1
ATOM 1034 N N . ALA A 1 128 ? 8.966 -1.829 -9.266 1.00 98.25 128 ALA A N 1
ATOM 1035 C CA . ALA A 1 128 ? 9.127 -2.920 -10.226 1.00 98.25 128 ALA A CA 1
ATOM 1036 C C . ALA A 1 128 ? 8.670 -2.534 -11.649 1.00 98.25 128 ALA A C 1
ATOM 1038 O O . ALA A 1 128 ? 9.318 -2.919 -12.627 1.00 98.25 128 ALA A O 1
ATOM 1039 N N . MET A 1 129 ? 7.589 -1.756 -11.785 1.00 98.06 129 MET A N 1
ATOM 1040 C CA . MET A 1 129 ? 7.142 -1.210 -13.073 1.00 98.06 129 MET A CA 1
ATOM 1041 C C . MET A 1 129 ? 8.144 -0.196 -13.639 1.00 98.06 129 MET A C 1
ATOM 1043 O O . MET A 1 129 ? 8.538 -0.321 -14.800 1.00 98.06 129 MET A O 1
ATOM 1047 N N . LEU A 1 130 ? 8.621 0.747 -12.819 1.00 98.38 130 LEU A N 1
ATOM 1048 C CA . LEU A 1 130 ? 9.633 1.731 -13.218 1.00 98.38 130 LEU A CA 1
ATOM 1049 C C . LEU A 1 130 ? 10.938 1.056 -13.668 1.00 98.38 130 LEU A C 1
ATOM 1051 O O . LEU A 1 130 ? 11.470 1.397 -14.721 1.00 98.38 130 LEU A O 1
ATOM 1055 N N . SER A 1 131 ? 11.409 0.028 -12.951 1.00 98.25 131 SER A N 1
ATOM 1056 C CA . SER A 1 131 ? 12.596 -0.747 -13.348 1.00 98.25 131 SER A CA 1
ATOM 1057 C C . SER A 1 131 ? 12.428 -1.441 -14.708 1.00 98.25 131 SER A C 1
ATOM 1059 O O . SER A 1 131 ? 13.375 -1.498 -15.495 1.00 98.25 131 SER A O 1
ATOM 1061 N N . LYS A 1 132 ? 11.229 -1.955 -15.023 1.00 98.12 132 LYS A N 1
ATOM 1062 C CA . LYS A 1 132 ? 10.933 -2.552 -16.338 1.00 98.12 132 LYS A CA 1
ATOM 1063 C C . LYS A 1 132 ? 10.916 -1.505 -17.454 1.00 98.12 132 LYS A C 1
ATOM 1065 O O . LYS A 1 132 ? 11.474 -1.764 -18.520 1.00 98.12 132 LYS A O 1
ATOM 1070 N N . LEU A 1 133 ? 10.311 -0.341 -17.209 1.00 98.06 133 LEU A N 1
ATOM 1071 C CA . LEU A 1 133 ? 10.297 0.774 -18.161 1.00 98.06 133 LEU A CA 1
ATOM 1072 C C . LEU A 1 133 ? 11.717 1.273 -18.448 1.00 98.06 133 LEU A C 1
ATOM 1074 O O . LEU A 1 133 ? 12.092 1.352 -19.615 1.00 98.06 133 LEU A O 1
ATOM 1078 N N . GLN A 1 134 ? 12.529 1.486 -17.407 1.00 98.25 134 GLN A N 1
ATOM 1079 C CA . GLN A 1 134 ? 13.924 1.910 -17.545 1.00 98.25 134 GLN A CA 1
ATOM 1080 C C . GLN A 1 134 ? 14.736 0.921 -18.394 1.00 98.25 134 GLN A C 1
ATOM 1082 O O . GLN A 1 134 ? 15.334 1.318 -19.385 1.00 98.25 134 GLN A O 1
ATOM 1087 N N . LYS A 1 135 ? 14.671 -0.386 -18.100 1.00 98.19 135 LYS A N 1
ATOM 1088 C CA . LYS A 1 135 ? 15.377 -1.419 -18.887 1.00 98.19 135 LYS A CA 1
ATOM 1089 C C . LYS A 1 135 ? 14.966 -1.432 -20.364 1.00 98.19 135 LYS A C 1
ATOM 1091 O O . LYS A 1 135 ? 15.805 -1.670 -21.233 1.00 98.19 135 LYS A O 1
ATOM 1096 N N . SER A 1 136 ? 13.688 -1.185 -20.658 1.00 97.56 136 SER A N 1
ATOM 1097 C CA . SER A 1 136 ? 13.192 -1.060 -22.035 1.00 97.56 136 SER A CA 1
ATOM 1098 C C . SER A 1 136 ? 13.735 0.201 -22.721 1.00 97.56 136 SER A C 1
ATOM 1100 O O . SER A 1 136 ? 14.192 0.141 -23.862 1.00 97.56 136 SER A O 1
ATOM 1102 N N . GLN A 1 137 ? 13.762 1.327 -22.003 1.00 98.31 137 GLN A N 1
ATOM 1103 C CA . GLN A 1 137 ? 14.336 2.587 -22.473 1.00 98.31 137 GLN A CA 1
ATOM 1104 C C . GLN A 1 137 ? 15.841 2.457 -22.750 1.00 98.31 137 GLN A C 1
ATOM 1106 O O . GLN A 1 137 ? 16.279 2.811 -23.840 1.00 98.31 137 GLN A O 1
ATOM 1111 N N . ASP A 1 138 ? 16.613 1.868 -21.835 1.00 98.19 138 ASP A N 1
ATOM 1112 C CA . ASP A 1 138 ? 18.051 1.619 -22.001 1.00 98.19 138 ASP A CA 1
ATOM 1113 C C . ASP A 1 138 ? 18.326 0.710 -23.211 1.00 98.19 138 ASP A C 1
ATOM 1115 O O . ASP A 1 138 ? 19.198 0.991 -24.032 1.00 98.19 138 ASP A O 1
ATOM 1119 N N . THR A 1 139 ? 17.521 -0.347 -23.380 1.00 98.38 139 THR A N 1
ATOM 1120 C CA . THR A 1 139 ? 17.602 -1.251 -24.541 1.00 98.38 139 THR A CA 1
ATOM 1121 C C . THR A 1 139 ? 17.350 -0.511 -25.858 1.00 98.38 139 THR A C 1
ATOM 1123 O O . THR A 1 139 ? 18.033 -0.765 -26.851 1.00 98.38 139 THR A O 1
ATOM 1126 N N . ASN A 1 140 ? 16.380 0.406 -25.886 1.00 98.12 140 ASN A N 1
ATOM 1127 C CA . ASN A 1 140 ? 16.080 1.206 -27.072 1.00 98.12 140 ASN A CA 1
ATOM 1128 C C . ASN A 1 140 ? 17.170 2.252 -27.345 1.00 98.12 140 ASN A C 1
ATOM 1130 O O . ASN A 1 140 ? 17.581 2.397 -28.494 1.00 98.12 140 ASN A O 1
ATOM 1134 N N . ASN A 1 141 ? 17.694 2.912 -26.309 1.00 98.44 141 ASN A N 1
ATOM 1135 C CA . ASN A 1 141 ? 18.812 3.851 -26.423 1.00 98.44 141 ASN A CA 1
ATOM 1136 C C . ASN A 1 141 ? 20.058 3.170 -27.009 1.00 98.44 141 ASN A C 1
ATOM 1138 O O . ASN A 1 141 ? 20.681 3.715 -27.917 1.00 98.44 141 ASN A O 1
ATOM 1142 N N . ASN A 1 142 ? 20.381 1.954 -26.558 1.00 98.25 142 ASN A N 1
ATOM 1143 C CA . ASN A 1 142 ? 21.499 1.181 -27.103 1.00 98.25 142 ASN A CA 1
ATOM 1144 C C . ASN A 1 142 ? 21.297 0.874 -28.595 1.00 98.25 142 ASN A C 1
ATOM 1146 O O . ASN A 1 142 ? 22.170 1.190 -29.395 1.00 98.25 142 ASN A O 1
ATOM 1150 N N . LYS A 1 143 ? 20.111 0.396 -29.000 1.00 98.44 143 LYS A N 1
ATOM 1151 C CA . LYS A 1 143 ? 19.785 0.169 -30.423 1.00 98.44 143 LYS A CA 1
ATOM 1152 C C . LYS A 1 143 ? 19.877 1.439 -31.277 1.00 98.44 143 LYS A C 1
ATOM 1154 O O . LYS A 1 143 ? 20.293 1.366 -32.430 1.00 98.44 143 LYS A O 1
ATOM 1159 N N . ILE A 1 144 ? 19.479 2.592 -30.733 1.00 98.44 144 ILE A N 1
ATOM 1160 C CA . ILE A 1 144 ? 19.598 3.895 -31.407 1.00 98.44 144 ILE A CA 1
ATOM 1161 C C . ILE A 1 144 ? 21.076 4.265 -31.592 1.00 98.44 144 ILE A C 1
ATOM 1163 O O . ILE A 1 144 ? 21.462 4.690 -32.679 1.00 98.44 144 ILE A O 1
ATOM 1167 N N . ASN A 1 145 ? 21.906 4.060 -30.566 1.00 98.31 145 ASN A N 1
ATOM 1168 C CA . ASN A 1 145 ? 23.345 4.318 -30.627 1.00 98.31 145 ASN A CA 1
ATOM 1169 C C . ASN A 1 145 ? 24.053 3.388 -31.627 1.00 98.31 145 ASN A C 1
ATOM 1171 O O . ASN A 1 145 ? 24.869 3.861 -32.419 1.00 98.31 145 ASN A O 1
ATOM 1175 N N . ASP A 1 146 ? 23.703 2.099 -31.642 1.00 98.44 146 ASP A N 1
ATOM 1176 C CA . ASP A 1 146 ? 24.230 1.117 -32.596 1.00 98.44 146 ASP A CA 1
ATOM 1177 C C . ASP A 1 146 ? 23.872 1.506 -34.040 1.00 98.44 146 ASP A C 1
ATOM 1179 O O . ASP A 1 146 ? 24.747 1.562 -34.905 1.00 98.44 146 ASP A O 1
ATOM 1183 N N . LEU A 1 147 ? 22.607 1.868 -34.291 1.00 98.44 147 LEU A N 1
ATOM 1184 C CA . LEU A 1 147 ? 22.139 2.325 -35.604 1.00 98.44 147 LEU A CA 1
ATOM 1185 C C . LEU A 1 147 ? 22.826 3.627 -36.049 1.00 98.44 147 LEU A C 1
ATOM 1187 O O . LEU A 1 147 ? 23.188 3.768 -37.216 1.00 98.44 147 LEU A O 1
ATOM 1191 N N . ALA A 1 148 ? 23.037 4.574 -35.130 1.00 98.56 148 ALA A N 1
ATOM 1192 C CA . ALA A 1 148 ? 23.762 5.810 -35.414 1.00 98.56 148 ALA A CA 1
ATOM 1193 C C . ALA A 1 148 ? 25.247 5.551 -35.735 1.00 98.56 148 ALA A C 1
ATOM 1195 O O . ALA A 1 148 ? 25.814 6.210 -36.610 1.00 98.56 148 ALA A O 1
ATOM 1196 N N . SER A 1 149 ? 25.867 4.579 -35.059 1.00 98.50 149 SER A N 1
ATOM 1197 C CA . SER A 1 149 ? 27.244 4.142 -35.316 1.00 98.50 149 SER A CA 1
ATOM 1198 C C . SER A 1 149 ? 27.382 3.485 -36.693 1.00 98.50 149 SER A C 1
ATOM 1200 O O . SER A 1 149 ? 28.264 3.860 -37.471 1.00 98.50 149 SER A O 1
ATOM 1202 N N . ASP A 1 150 ? 26.470 2.572 -37.041 1.00 98.56 150 ASP A N 1
ATOM 1203 C CA . ASP A 1 150 ? 26.459 1.912 -38.349 1.00 98.56 150 ASP A CA 1
ATOM 1204 C C . ASP A 1 150 ? 26.227 2.915 -39.489 1.00 98.56 150 ASP A C 1
ATOM 1206 O O . ASP A 1 150 ? 27.015 2.973 -40.433 1.00 98.56 150 ASP A O 1
ATOM 1210 N N . LEU A 1 151 ? 25.238 3.808 -39.356 1.00 98.44 151 LEU A N 1
ATOM 1211 C CA . LEU A 1 151 ? 24.979 4.864 -40.340 1.00 98.44 151 LEU A CA 1
ATOM 1212 C C . LEU A 1 151 ? 26.199 5.781 -40.541 1.00 98.44 151 LEU A C 1
ATOM 1214 O O . LEU A 1 151 ? 26.528 6.142 -41.674 1.00 98.44 151 LEU A O 1
ATOM 1218 N N . LYS A 1 152 ? 26.912 6.121 -39.459 1.00 98.50 152 LYS A N 1
ATOM 1219 C CA . LYS A 1 152 ? 28.160 6.898 -39.519 1.00 98.50 152 LYS A CA 1
ATOM 1220 C C . LYS A 1 152 ? 29.272 6.138 -40.253 1.00 98.50 152 LYS A C 1
ATOM 1222 O O . LYS A 1 152 ? 29.998 6.747 -41.039 1.00 98.50 152 LYS A O 1
ATOM 1227 N N . SER A 1 153 ? 29.391 4.829 -40.030 1.00 97.88 153 SER A N 1
ATOM 1228 C CA . SER A 1 153 ? 30.344 3.952 -40.725 1.00 97.88 153 SER A CA 1
ATOM 1229 C C . SER A 1 153 ? 30.040 3.858 -42.227 1.00 97.88 153 SER A C 1
ATOM 1231 O O . SER A 1 153 ? 30.929 4.062 -43.059 1.00 97.88 153 SER A O 1
ATOM 1233 N N . GLN A 1 154 ? 28.768 3.652 -42.590 1.00 98.38 154 GLN A N 1
ATOM 1234 C CA . GLN A 1 154 ? 28.318 3.642 -43.984 1.00 98.38 154 GLN A CA 1
ATOM 1235 C C . GLN A 1 154 ? 28.611 4.978 -44.684 1.00 98.38 154 GLN A C 1
ATOM 1237 O O . GLN A 1 154 ? 29.155 4.984 -45.791 1.00 98.38 154 GLN A O 1
ATOM 1242 N N . PHE A 1 155 ? 28.322 6.111 -44.033 1.00 98.00 155 PHE A N 1
ATOM 1243 C CA . PHE A 1 155 ? 28.623 7.436 -44.580 1.00 98.00 155 PHE A CA 1
ATOM 1244 C C . PHE A 1 155 ? 30.130 7.655 -44.783 1.00 98.00 155 PHE A C 1
ATOM 1246 O O . PHE A 1 155 ? 30.540 8.122 -45.844 1.00 98.00 155 PHE A O 1
ATOM 1253 N N . ALA A 1 156 ? 30.967 7.266 -43.814 1.00 97.81 156 ALA A N 1
ATOM 1254 C CA . ALA A 1 156 ? 32.422 7.382 -43.924 1.00 97.81 156 ALA A CA 1
ATOM 1255 C C . ALA A 1 156 ? 32.986 6.561 -45.101 1.00 97.81 156 ALA A C 1
ATOM 1257 O O . ALA A 1 156 ? 33.801 7.070 -45.870 1.00 97.81 156 ALA A O 1
ATOM 1258 N N . ASN A 1 157 ? 32.505 5.328 -45.294 1.00 97.62 157 ASN A N 1
ATOM 1259 C CA . ASN A 1 157 ? 32.875 4.476 -46.431 1.00 97.62 157 ASN A CA 1
ATOM 1260 C C . ASN A 1 157 ? 32.462 5.110 -47.774 1.00 97.62 157 ASN A C 1
ATOM 1262 O O . ASN A 1 157 ? 33.266 5.192 -48.705 1.00 97.62 157 ASN A O 1
ATOM 1266 N N . LEU A 1 158 ? 31.231 5.627 -47.867 1.00 98.00 158 LEU A N 1
ATOM 1267 C CA . LEU A 1 158 ? 30.751 6.318 -49.067 1.00 98.00 158 LEU A CA 1
ATOM 1268 C C . LEU A 1 158 ? 31.566 7.583 -49.379 1.00 98.00 158 LEU A C 1
ATOM 1270 O O . LEU A 1 158 ? 31.926 7.778 -50.542 1.00 98.00 158 LEU A O 1
ATOM 1274 N N . SER A 1 159 ? 31.908 8.389 -48.366 1.00 97.94 159 SER A N 1
ATOM 1275 C CA . SER A 1 159 ? 32.776 9.569 -48.513 1.00 97.94 159 SER A CA 1
ATOM 1276 C C . SER A 1 159 ? 34.153 9.169 -49.041 1.00 97.94 159 SER A C 1
ATOM 1278 O O . SER A 1 159 ? 34.552 9.617 -50.113 1.00 97.94 159 SER A O 1
ATOM 1280 N N . GLN A 1 160 ? 34.818 8.208 -48.389 1.00 97.69 160 GLN A N 1
ATOM 1281 C CA . GLN A 1 160 ? 36.133 7.706 -48.800 1.00 97.69 160 GLN A CA 1
ATOM 1282 C C . GLN A 1 160 ? 36.128 7.160 -50.240 1.00 97.69 160 GLN A C 1
ATOM 1284 O O . GLN A 1 160 ? 37.051 7.406 -51.021 1.00 97.69 160 GLN A O 1
ATOM 1289 N N . LYS A 1 161 ? 35.073 6.433 -50.630 1.00 97.94 161 LYS A N 1
ATOM 1290 C CA . LYS A 1 161 ? 34.922 5.884 -51.986 1.00 97.94 161 LYS A CA 1
ATOM 1291 C C . LYS A 1 161 ? 34.694 6.974 -53.037 1.00 97.94 161 LYS A C 1
ATOM 1293 O O . LYS A 1 161 ? 35.146 6.823 -54.175 1.00 97.94 161 LYS A O 1
ATOM 1298 N N . LEU A 1 162 ? 34.000 8.054 -52.680 1.00 97.56 162 LEU A N 1
ATOM 1299 C CA . LEU A 1 162 ? 33.801 9.221 -53.539 1.00 97.56 162 LEU A CA 1
ATOM 1300 C C . LEU A 1 162 ? 35.096 10.035 -53.677 1.00 97.56 162 LEU A C 1
ATOM 1302 O O . LEU A 1 162 ? 35.516 10.319 -54.798 1.00 97.56 162 LEU A O 1
ATOM 1306 N N . GLU A 1 163 ? 35.766 10.326 -52.563 1.00 96.94 163 GLU A N 1
ATOM 1307 C CA . GLU A 1 163 ? 37.064 11.009 -52.500 1.00 96.94 163 GLU A CA 1
ATOM 1308 C C . GLU A 1 163 ? 38.129 10.279 -53.327 1.00 96.94 163 GLU A C 1
ATOM 1310 O O . GLU A 1 163 ? 38.821 10.905 -54.131 1.00 96.94 163 GLU A O 1
ATOM 1315 N N . GLY A 1 164 ? 38.218 8.949 -53.209 1.00 97.19 164 GLY A N 1
ATOM 1316 C CA . GLY A 1 164 ? 39.135 8.128 -54.002 1.00 97.19 164 GLY A CA 1
ATOM 1317 C C . GLY A 1 164 ? 38.870 8.222 -55.509 1.00 97.19 164 GLY A C 1
ATOM 1318 O O . GLY A 1 164 ? 39.807 8.390 -56.291 1.00 97.19 164 GLY A O 1
ATOM 1319 N N . LYS A 1 165 ? 37.596 8.199 -55.929 1.00 97.81 165 LYS A N 1
ATOM 1320 C CA . LYS A 1 165 ? 37.218 8.395 -57.340 1.00 97.81 165 LYS A CA 1
ATOM 1321 C C . LYS A 1 165 ? 37.587 9.787 -57.845 1.00 97.81 165 LYS A C 1
ATOM 1323 O O . LYS A 1 165 ? 38.254 9.882 -58.874 1.00 97.81 165 LYS A O 1
ATOM 1328 N N . ILE A 1 166 ? 37.201 10.841 -57.124 1.00 97.75 166 ILE A N 1
ATOM 1329 C CA . ILE A 1 166 ? 37.520 12.234 -57.479 1.00 97.75 166 ILE A CA 1
ATOM 1330 C C . ILE A 1 166 ? 39.038 12.414 -57.584 1.00 97.75 166 ILE A C 1
ATOM 1332 O O . ILE A 1 166 ? 39.526 12.944 -58.579 1.00 97.75 166 ILE A O 1
ATOM 1336 N N . THR A 1 167 ? 39.791 11.892 -56.614 1.00 97.81 167 THR A N 1
ATOM 1337 C CA . THR A 1 167 ? 41.258 11.934 -56.604 1.00 97.81 167 THR A CA 1
ATOM 1338 C C . THR A 1 167 ? 41.845 11.241 -57.833 1.00 97.81 167 THR A C 1
ATOM 1340 O O . THR A 1 167 ? 42.679 11.835 -58.510 1.00 97.81 167 THR A O 1
ATOM 1343 N N . SER A 1 168 ? 41.382 10.030 -58.172 1.00 97.62 168 SER A N 1
ATOM 1344 C CA . SER A 1 168 ? 41.862 9.308 -59.360 1.00 97.62 168 SER A CA 1
ATOM 1345 C C . SER A 1 168 ? 41.571 10.056 -60.666 1.00 97.62 168 SER A C 1
ATOM 1347 O O . SER A 1 168 ? 42.460 10.191 -61.501 1.00 97.62 168 SER A O 1
ATOM 1349 N N . TYR A 1 169 ? 40.372 10.631 -60.814 1.00 97.44 169 TYR A N 1
ATOM 1350 C CA . TYR A 1 169 ? 40.000 11.418 -61.991 1.00 97.44 169 TYR A CA 1
ATOM 1351 C C . TYR A 1 169 ? 40.866 12.678 -62.131 1.00 97.44 169 TYR A C 1
ATOM 1353 O O . TYR A 1 169 ? 41.442 12.920 -63.189 1.00 97.44 169 TYR A O 1
ATOM 1361 N N . LEU A 1 170 ? 41.031 13.445 -61.047 1.00 97.31 170 LEU A N 1
ATOM 1362 C CA . LEU A 1 170 ? 41.880 14.640 -61.027 1.00 97.31 170 LEU A CA 1
ATOM 1363 C C . LEU A 1 170 ? 43.364 14.316 -61.261 1.00 97.31 170 LEU A C 1
ATOM 1365 O O . LEU A 1 170 ? 44.077 15.130 -61.843 1.00 97.31 170 LEU A O 1
ATOM 1369 N N . GLN A 1 171 ? 43.843 13.146 -60.828 1.00 96.69 171 GLN A N 1
ATOM 1370 C CA . GLN A 1 171 ? 45.200 12.677 -61.122 1.00 96.69 171 GLN A CA 1
ATOM 1371 C C . GLN A 1 171 ? 45.379 12.337 -62.605 1.00 96.69 171 GLN A C 1
ATOM 1373 O O . GLN A 1 171 ? 46.377 12.752 -63.189 1.00 96.69 171 GLN A O 1
ATOM 1378 N N . THR A 1 172 ? 44.424 11.635 -63.223 1.00 96.62 172 THR A N 1
ATOM 1379 C CA . THR A 1 172 ? 44.453 11.327 -64.662 1.00 96.62 172 THR A CA 1
ATOM 1380 C C . THR A 1 172 ? 44.410 12.602 -65.502 1.00 96.62 172 THR A C 1
ATOM 1382 O O . THR A 1 172 ? 45.312 12.829 -66.301 1.00 96.62 172 THR A O 1
ATOM 1385 N N . GLN A 1 173 ? 43.447 13.493 -65.243 1.00 96.06 173 GLN A N 1
ATOM 1386 C CA . GLN A 1 173 ? 43.328 14.772 -65.956 1.00 96.06 173 GLN A CA 1
ATOM 1387 C C . GLN A 1 173 ? 44.569 15.662 -65.787 1.00 96.06 173 GLN A C 1
ATOM 1389 O O . GLN A 1 173 ? 44.973 16.347 -66.723 1.00 96.06 173 GLN A O 1
ATOM 1394 N N . ARG A 1 174 ? 45.224 15.626 -64.616 1.00 96.88 174 ARG A N 1
ATOM 1395 C CA . ARG A 1 174 ? 46.507 16.314 -64.415 1.00 96.88 174 ARG A CA 1
ATOM 1396 C C . ARG A 1 174 ? 47.624 15.705 -65.263 1.00 96.88 174 ARG A C 1
ATOM 1398 O O . ARG A 1 174 ? 48.395 16.464 -65.829 1.00 96.88 174 ARG A O 1
ATOM 1405 N N . LYS A 1 175 ? 47.733 14.374 -65.346 1.00 96.50 175 LYS A N 1
ATOM 1406 C CA . LYS A 1 175 ? 48.762 13.715 -66.170 1.00 96.50 175 LYS A CA 1
ATOM 1407 C C . LYS A 1 175 ? 48.602 14.055 -67.645 1.00 96.50 175 LYS A C 1
ATOM 1409 O O . LYS A 1 175 ? 49.562 14.515 -68.244 1.00 96.50 175 LYS A O 1
ATOM 1414 N N . GLU A 1 176 ? 47.387 13.922 -68.174 1.00 95.38 176 GLU A N 1
ATOM 1415 C CA . GLU A 1 176 ? 47.066 14.306 -69.553 1.00 95.38 176 GLU A CA 1
ATOM 1416 C C . GLU A 1 176 ? 47.472 15.768 -69.813 1.00 95.38 176 GLU A C 1
ATOM 1418 O O . GLU A 1 176 ? 48.176 16.054 -70.778 1.00 95.38 176 GLU A O 1
ATOM 1423 N N . LEU A 1 177 ? 47.116 16.696 -68.916 1.00 96.00 177 LEU A N 1
ATOM 1424 C CA . LEU A 1 177 ? 47.488 18.109 -69.040 1.00 96.00 177 LEU A CA 1
ATOM 1425 C C . LEU A 1 177 ? 49.011 18.351 -68.993 1.00 96.00 177 LEU A C 1
ATOM 1427 O O . LEU A 1 177 ? 49.513 19.196 -69.731 1.00 96.00 177 LEU A O 1
ATOM 1431 N N . GLU A 1 178 ? 49.752 17.628 -68.150 1.00 94.75 178 GLU A N 1
ATOM 1432 C CA . GLU A 1 178 ? 51.218 17.728 -68.061 1.00 94.75 178 GLU A CA 1
ATOM 1433 C C . GLU A 1 178 ? 51.931 17.129 -69.285 1.00 94.75 178 GLU A C 1
ATOM 1435 O O . GLU A 1 178 ? 52.943 17.678 -69.729 1.00 94.75 178 GLU A O 1
ATOM 1440 N N . GLU A 1 179 ? 51.395 16.051 -69.862 1.00 95.25 179 GLU A N 1
ATOM 1441 C CA . GLU A 1 179 ? 51.851 15.475 -71.134 1.00 95.25 179 GLU A CA 1
ATOM 1442 C C . GLU A 1 179 ? 51.639 16.484 -72.274 1.00 95.25 179 GLU A C 1
ATOM 1444 O O . GLU A 1 179 ? 52.596 16.849 -72.956 1.00 95.25 179 GLU A O 1
ATOM 1449 N N . TRP A 1 180 ? 50.433 17.054 -72.405 1.00 94.25 180 TRP A N 1
ATOM 1450 C CA . TRP A 1 180 ? 50.147 18.125 -73.371 1.00 94.25 180 TRP A CA 1
ATOM 1451 C C . TRP A 1 180 ? 51.051 19.352 -73.188 1.00 94.25 180 TRP A C 1
ATOM 1453 O O . TRP A 1 180 ? 51.581 19.872 -74.170 1.00 94.25 180 TRP A O 1
ATOM 1463 N N . ARG A 1 181 ? 51.267 19.809 -71.946 1.00 94.75 181 ARG A N 1
ATOM 1464 C CA . ARG A 1 181 ? 52.167 20.936 -71.641 1.00 94.75 181 ARG A CA 1
ATOM 1465 C C . ARG A 1 181 ? 53.603 20.638 -72.078 1.00 94.75 181 ARG A C 1
ATOM 1467 O O . ARG A 1 181 ? 54.275 21.526 -72.602 1.00 94.75 181 ARG A O 1
ATOM 1474 N N . THR A 1 182 ? 54.079 19.417 -71.848 1.00 93.12 182 THR A N 1
ATOM 1475 C CA . THR A 1 182 ? 55.448 19.006 -72.188 1.00 93.12 182 THR A CA 1
ATOM 1476 C C . THR A 1 182 ? 55.620 18.934 -73.703 1.00 93.12 182 THR A C 1
ATOM 1478 O O . THR A 1 182 ? 56.478 19.638 -74.228 1.00 93.12 182 THR A O 1
ATOM 1481 N N . ASN A 1 183 ? 54.716 18.246 -74.409 1.00 91.81 183 ASN A N 1
ATOM 1482 C CA . ASN A 1 183 ? 54.719 18.162 -75.873 1.00 91.81 183 ASN A CA 1
ATOM 1483 C C . ASN A 1 183 ? 54.677 19.553 -76.530 1.00 91.81 183 ASN A C 1
ATOM 1485 O O . ASN A 1 183 ? 55.451 19.826 -77.437 1.00 91.81 183 ASN A O 1
ATOM 1489 N N . LEU A 1 184 ? 53.824 20.468 -76.047 1.00 89.81 184 LEU A N 1
ATOM 1490 C CA . LEU A 1 184 ? 53.779 21.847 -76.551 1.00 89.81 184 LEU A CA 1
ATOM 1491 C C . LEU A 1 184 ? 55.092 22.606 -76.310 1.00 89.81 184 LEU A C 1
ATOM 1493 O O . LEU A 1 184 ? 55.491 23.402 -77.152 1.00 89.81 184 LEU A O 1
ATOM 1497 N N . THR A 1 185 ? 55.768 22.368 -75.183 1.00 86.56 185 THR A N 1
ATOM 1498 C CA . THR A 1 185 ? 57.067 22.998 -74.887 1.00 86.56 185 THR A CA 1
ATOM 1499 C C . THR A 1 185 ? 58.159 22.477 -75.828 1.00 86.56 185 THR A C 1
ATOM 1501 O O . THR A 1 185 ? 58.984 23.255 -76.301 1.00 86.56 185 THR A O 1
ATOM 1504 N N . GLU A 1 186 ? 58.143 21.178 -76.134 1.00 85.50 186 GLU A N 1
ATOM 1505 C CA . GLU A 1 186 ? 59.061 20.545 -77.086 1.00 85.50 186 GLU A CA 1
ATOM 1506 C C . GLU A 1 186 ? 58.795 21.020 -78.519 1.00 85.50 186 GLU A C 1
ATOM 1508 O O . GLU A 1 186 ? 59.710 21.535 -79.156 1.00 85.50 186 GLU A O 1
ATOM 1513 N N . SER A 1 187 ? 57.544 20.985 -78.990 1.00 84.44 187 SER A N 1
ATOM 1514 C CA . SER A 1 187 ? 57.175 21.479 -80.325 1.00 84.44 187 SER A CA 1
ATOM 1515 C C . SER A 1 187 ? 57.431 22.977 -80.512 1.00 84.44 187 SER A C 1
ATOM 1517 O O . SER A 1 187 ? 57.745 23.394 -81.622 1.00 84.44 187 SER A O 1
ATOM 1519 N N . LEU A 1 188 ? 57.331 23.793 -79.455 1.00 79.88 188 LEU A N 1
ATOM 1520 C CA . LEU A 1 188 ? 57.749 25.197 -79.509 1.00 79.88 188 LEU A CA 1
ATOM 1521 C C . LEU A 1 188 ? 59.272 25.323 -79.644 1.00 79.88 188 LEU A C 1
ATOM 1523 O O . LEU A 1 188 ? 59.730 26.128 -80.443 1.00 79.88 188 LEU A O 1
ATOM 1527 N N . ASN A 1 189 ? 60.066 24.523 -78.927 1.00 71.81 189 ASN A N 1
ATOM 1528 C CA . ASN A 1 189 ? 61.520 24.509 -79.123 1.00 71.81 189 ASN A CA 1
ATOM 1529 C C . ASN A 1 189 ? 61.916 24.012 -80.528 1.00 71.81 189 ASN A C 1
ATOM 1531 O O . ASN A 1 189 ? 62.868 24.537 -81.097 1.00 71.81 189 ASN A O 1
ATOM 1535 N N . GLU A 1 190 ? 61.186 23.053 -81.108 1.00 60.00 190 GLU A N 1
ATOM 1536 C CA . GLU A 1 190 ? 61.394 22.589 -82.490 1.00 60.00 190 GLU A CA 1
ATOM 1537 C C . GLU A 1 190 ? 60.955 23.631 -83.534 1.00 60.00 190 GLU A C 1
ATOM 1539 O O . GLU A 1 190 ? 61.646 23.824 -84.532 1.00 60.00 190 GLU A O 1
ATOM 1544 N N . SER A 1 191 ? 59.867 24.378 -83.294 1.00 59.53 191 SER A N 1
ATOM 1545 C CA . SER A 1 191 ? 59.465 25.506 -84.153 1.00 59.53 191 SER A CA 1
ATOM 1546 C C . SER A 1 191 ? 60.325 26.764 -83.960 1.00 59.53 191 SER A C 1
ATOM 1548 O O . SER A 1 191 ? 60.050 27.787 -84.582 1.00 59.53 191 SER A O 1
ATOM 1550 N N . TYR A 1 192 ? 61.326 26.708 -83.078 1.00 51.47 192 TYR A N 1
ATOM 1551 C CA . TYR A 1 192 ? 62.354 27.729 -82.875 1.00 51.47 192 TYR A CA 1
ATOM 1552 C C . TYR A 1 192 ? 63.726 27.285 -83.427 1.00 51.47 192 TYR A C 1
ATOM 1554 O O . TYR A 1 192 ? 64.768 27.784 -82.989 1.00 51.47 192 TYR A O 1
ATOM 1562 N N . GLU A 1 193 ? 63.759 26.430 -84.459 1.00 49.44 193 GLU A N 1
ATOM 1563 C CA . GLU A 1 193 ? 64.831 26.569 -85.455 1.00 49.44 193 GLU A CA 1
ATOM 1564 C C . GLU A 1 193 ? 64.818 28.026 -85.964 1.00 49.44 193 GLU A C 1
ATOM 1566 O O . GLU A 1 193 ? 63.764 28.551 -86.321 1.00 49.44 193 GLU A O 1
ATOM 1571 N N . GLU A 1 194 ? 65.971 28.713 -85.974 1.00 53.91 194 GLU A N 1
ATOM 1572 C CA . GLU A 1 194 ? 66.069 30.043 -86.595 1.00 53.91 194 GLU A CA 1
ATOM 1573 C C . GLU A 1 194 ? 65.686 29.913 -88.074 1.00 53.91 194 GLU A C 1
ATOM 1575 O O . GLU A 1 194 ? 66.499 29.448 -88.874 1.00 53.91 194 GLU A O 1
ATOM 1580 N N . GLU A 1 195 ? 64.467 30.332 -88.428 1.00 61.28 195 GLU A N 1
ATOM 1581 C CA . GLU A 1 195 ? 63.931 30.279 -89.790 1.00 61.28 195 GLU A CA 1
ATOM 1582 C C . GLU A 1 195 ? 64.922 30.969 -90.740 1.00 61.28 195 GLU A C 1
ATOM 1584 O O . GLU A 1 195 ? 65.128 32.192 -90.697 1.00 61.28 195 GLU A O 1
ATOM 1589 N N . LYS A 1 196 ? 65.643 30.155 -91.529 1.00 73.06 196 LYS A N 1
ATOM 1590 C CA . LYS A 1 196 ? 66.822 30.572 -92.304 1.00 73.06 196 LYS A CA 1
ATOM 1591 C C . LYS A 1 196 ? 66.430 31.290 -93.589 1.00 73.06 196 LYS A C 1
ATOM 1593 O O . LYS A 1 196 ? 66.769 30.868 -94.695 1.00 73.06 196 LYS A O 1
ATOM 1598 N N . ASN A 1 197 ? 65.746 32.408 -93.407 1.00 81.69 197 ASN A N 1
ATOM 1599 C CA . ASN A 1 197 ? 65.405 33.382 -94.424 1.00 81.69 197 ASN A CA 1
ATOM 1600 C C . ASN A 1 197 ? 66.625 33.705 -95.283 1.00 81.69 197 ASN A C 1
ATOM 1602 O O . ASN A 1 197 ? 67.624 34.220 -94.772 1.00 81.69 197 ASN A O 1
ATOM 1606 N N . ARG A 1 198 ? 66.577 33.384 -96.578 1.00 84.50 198 ARG A N 1
ATOM 1607 C CA . ARG A 1 198 ? 67.763 33.508 -97.439 1.00 84.50 198 ARG A CA 1
ATOM 1608 C C . ARG A 1 198 ? 68.029 34.946 -97.848 1.00 84.50 198 ARG A C 1
ATOM 1610 O O . ARG A 1 198 ? 69.181 35.331 -98.027 1.00 84.50 198 ARG A O 1
ATOM 1617 N N . ASP A 1 199 ? 66.971 35.735 -97.946 1.00 85.81 199 ASP A N 1
ATOM 1618 C CA . ASP A 1 199 ? 66.999 37.137 -98.320 1.00 85.81 199 ASP A CA 1
ATOM 1619 C C . ASP A 1 199 ? 65.880 37.924 -97.612 1.00 85.81 199 ASP A C 1
ATOM 1621 O O . ASP A 1 199 ? 65.096 37.388 -96.826 1.00 85.81 199 ASP A O 1
ATOM 1625 N N . CYS A 1 200 ? 65.819 39.225 -97.877 1.00 88.00 200 CYS A N 1
ATOM 1626 C CA . CYS A 1 200 ? 64.816 40.121 -97.314 1.00 88.00 200 CYS A CA 1
ATOM 1627 C C . CYS A 1 200 ? 63.385 39.859 -97.821 1.00 88.00 200 CYS A C 1
ATOM 1629 O O . CYS A 1 200 ? 62.421 40.280 -97.180 1.00 88.00 200 CYS A O 1
ATOM 1631 N N . THR A 1 201 ? 63.226 39.164 -98.950 1.00 87.81 201 THR A N 1
ATOM 1632 C CA . THR A 1 201 ? 61.922 38.803 -99.513 1.00 87.81 201 THR A CA 1
ATOM 1633 C C . THR A 1 201 ? 61.331 37.605 -98.773 1.00 87.81 201 THR A C 1
ATOM 1635 O O . THR A 1 201 ? 60.130 37.603 -98.506 1.00 87.81 201 THR A O 1
ATOM 1638 N N . ASP A 1 202 ? 62.150 36.620 -98.397 1.00 85.69 202 ASP A N 1
ATOM 1639 C CA . ASP A 1 202 ? 61.735 35.538 -97.495 1.00 85.69 202 ASP A CA 1
ATOM 1640 C C . ASP A 1 202 ? 61.262 36.131 -96.145 1.00 85.69 202 ASP A C 1
ATOM 1642 O O . ASP A 1 202 ? 60.114 35.897 -95.754 1.00 85.69 202 ASP A O 1
ATOM 1646 N N . ILE A 1 203 ? 62.040 37.054 -95.545 1.00 82.56 203 ILE A N 1
ATOM 1647 C CA . ILE A 1 203 ? 61.684 37.716 -94.266 1.00 82.56 203 ILE A CA 1
ATOM 1648 C C . ILE A 1 203 ? 60.309 38.396 -94.342 1.00 82.56 203 ILE A C 1
ATOM 1650 O O . ILE A 1 203 ? 59.495 38.277 -93.420 1.00 82.56 203 ILE A O 1
ATOM 1654 N N . LYS A 1 204 ? 60.033 39.115 -95.440 1.00 83.38 204 LYS A N 1
ATOM 1655 C CA . LYS A 1 204 ? 58.762 39.829 -95.627 1.00 83.38 204 LYS A CA 1
ATOM 1656 C C . LYS A 1 204 ? 57.562 38.881 -95.789 1.00 83.38 204 LYS A C 1
ATOM 1658 O O . LYS A 1 204 ? 56.451 39.248 -95.401 1.00 83.38 204 LYS A O 1
ATOM 1663 N N . LYS A 1 205 ? 57.755 37.678 -96.344 1.00 78.50 205 LYS A N 1
ATOM 1664 C CA . LYS A 1 205 ? 56.676 36.688 -96.525 1.00 78.50 205 LYS A CA 1
ATOM 1665 C C . LYS A 1 205 ? 56.276 36.025 -95.212 1.00 78.50 205 LYS A C 1
ATOM 1667 O O . LYS A 1 205 ? 55.085 35.901 -94.952 1.00 78.50 205 LYS A O 1
ATOM 1672 N N . GLU A 1 206 ? 57.247 35.612 -94.400 1.00 69.44 206 GLU A N 1
ATOM 1673 C CA . GLU A 1 206 ? 56.989 34.850 -93.168 1.00 69.44 206 GLU A CA 1
ATOM 1674 C C . GLU A 1 206 ? 56.287 35.693 -92.092 1.00 69.44 206 GLU A C 1
ATOM 1676 O O . GLU A 1 206 ? 55.433 35.197 -91.358 1.00 69.44 206 GLU A O 1
ATOM 1681 N N . ARG A 1 207 ? 56.604 36.993 -92.008 1.00 67.50 207 ARG A N 1
ATOM 1682 C CA . ARG A 1 207 ? 56.166 37.866 -90.899 1.00 67.50 207 ARG A CA 1
ATOM 1683 C C . ARG A 1 207 ? 55.045 38.851 -91.244 1.00 67.50 207 ARG A C 1
ATOM 1685 O O . ARG A 1 207 ? 54.638 39.622 -90.376 1.00 67.50 207 ARG A O 1
ATOM 1692 N N . TYR A 1 208 ? 54.520 38.790 -92.471 1.00 58.88 208 TYR A N 1
ATOM 1693 C CA . TYR A 1 208 ? 53.523 39.714 -93.032 1.00 58.88 208 TYR A CA 1
ATOM 1694 C C . TYR A 1 208 ? 53.963 41.202 -93.046 1.00 58.88 208 TYR A C 1
ATOM 1696 O O . TYR A 1 208 ? 55.030 41.584 -92.571 1.00 58.88 208 TYR A O 1
ATOM 1704 N N . GLN A 1 209 ? 53.153 42.063 -93.677 1.00 57.47 209 GLN A N 1
ATOM 1705 C CA . GLN A 1 209 ? 53.516 43.408 -94.174 1.00 57.47 209 GLN A CA 1
ATOM 1706 C C . GLN A 1 209 ? 53.873 44.489 -93.119 1.00 57.47 209 GLN A C 1
ATOM 1708 O O . GLN A 1 209 ? 53.960 45.662 -93.468 1.00 57.47 209 GLN A O 1
ATOM 1713 N N . THR A 1 210 ? 54.091 44.148 -91.847 1.00 64.25 210 THR A N 1
ATOM 1714 C CA . THR A 1 210 ? 54.331 45.107 -90.744 1.00 64.25 210 THR A CA 1
ATOM 1715 C C . THR A 1 210 ? 55.805 45.244 -90.337 1.00 64.25 210 THR A C 1
ATOM 1717 O O . THR A 1 210 ? 56.099 45.527 -89.177 1.00 64.25 210 THR A O 1
ATOM 1720 N N . MET A 1 211 ? 56.746 45.013 -91.256 1.00 73.62 211 MET A N 1
ATOM 1721 C CA . MET A 1 211 ? 58.185 45.157 -90.996 1.00 73.62 211 MET A CA 1
ATOM 1722 C C . MET A 1 211 ? 58.729 46.483 -91.534 1.00 73.62 211 MET A C 1
ATOM 1724 O O . MET A 1 211 ? 58.402 46.881 -92.648 1.00 73.62 211 MET A O 1
ATOM 1728 N N . GLU A 1 212 ? 59.576 47.148 -90.749 1.00 85.06 212 GLU A N 1
ATOM 1729 C CA . GLU A 1 212 ? 60.258 48.390 -91.133 1.00 85.06 212 GLU A CA 1
ATOM 1730 C C . GLU A 1 212 ? 61.562 48.107 -91.903 1.00 85.06 212 GLU A C 1
ATOM 1732 O O . GLU A 1 212 ? 62.155 47.036 -91.781 1.00 85.06 212 GLU A O 1
ATOM 1737 N N . SER A 1 213 ? 62.041 49.067 -92.695 1.00 88.44 213 SER A N 1
ATOM 1738 C CA . SER A 1 213 ? 63.327 48.942 -93.396 1.00 88.44 213 SER A CA 1
ATOM 1739 C C . SER A 1 213 ? 64.503 49.054 -92.413 1.00 88.44 213 SER A C 1
ATOM 1741 O O . SER A 1 213 ? 64.607 50.023 -91.660 1.00 88.44 213 SER A O 1
ATOM 1743 N N . GLY A 1 214 ? 65.416 48.079 -92.412 1.00 87.25 214 GLY A N 1
ATOM 1744 C CA . GLY A 1 214 ? 66.424 47.925 -91.357 1.00 87.25 214 GLY A CA 1
ATOM 1745 C C . GLY A 1 214 ? 67.453 46.828 -91.633 1.00 87.25 214 GLY A C 1
ATOM 1746 O O . GLY A 1 214 ? 67.432 46.195 -92.685 1.00 87.25 214 GLY A O 1
ATOM 1747 N N . VAL A 1 215 ? 68.378 46.597 -90.694 1.00 86.19 215 VAL A N 1
ATOM 1748 C CA . VAL A 1 215 ? 69.385 45.526 -90.815 1.00 86.19 215 VAL A CA 1
ATOM 1749 C C . VAL A 1 215 ? 68.862 44.232 -90.193 1.00 86.19 215 VAL A C 1
ATOM 1751 O O . VAL A 1 215 ? 68.572 44.186 -88.999 1.00 86.19 215 VAL A O 1
ATOM 1754 N N . TYR A 1 216 ? 68.801 43.172 -90.995 1.00 84.06 216 TYR A N 1
ATOM 1755 C CA . TYR A 1 216 ? 68.329 41.846 -90.605 1.00 84.06 216 TYR A CA 1
ATOM 1756 C C . TYR A 1 216 ? 69.406 40.778 -90.804 1.00 84.06 216 TYR A C 1
ATOM 1758 O O . TYR A 1 216 ? 70.374 40.966 -91.539 1.00 84.06 216 TYR A O 1
ATOM 1766 N N . LYS A 1 217 ? 69.231 39.637 -90.135 1.00 85.94 217 LYS A N 1
ATOM 1767 C CA . LYS A 1 217 ? 70.063 38.438 -90.284 1.00 85.94 217 LYS A CA 1
ATOM 1768 C C . LYS A 1 217 ? 69.454 37.573 -91.394 1.00 85.94 217 LYS A C 1
ATOM 1770 O O . LYS A 1 217 ? 68.315 37.146 -91.246 1.00 85.94 217 LYS A O 1
ATOM 1775 N N . ILE A 1 218 ? 70.195 37.323 -92.473 1.00 85.38 218 ILE A N 1
ATOM 1776 C CA . ILE A 1 218 ? 69.779 36.443 -93.581 1.00 85.38 218 ILE A CA 1
ATOM 1777 C C . ILE A 1 218 ? 70.811 35.337 -93.818 1.00 85.38 218 ILE A C 1
ATOM 1779 O O . ILE A 1 218 ? 71.969 35.456 -93.417 1.00 85.38 218 ILE A O 1
ATOM 1783 N N . TYR A 1 219 ? 70.396 34.271 -94.496 1.00 86.31 219 TYR A N 1
ATOM 1784 C CA . TYR A 1 219 ? 71.161 33.048 -94.742 1.00 86.31 219 TYR A CA 1
ATOM 1785 C C . TYR A 1 219 ? 71.211 32.707 -96.245 1.00 86.31 219 TYR A C 1
ATOM 1787 O O . TYR A 1 219 ? 70.604 31.716 -96.648 1.00 86.31 219 TYR A O 1
ATOM 1795 N N . PRO A 1 220 ? 71.900 33.483 -97.106 1.00 81.06 220 PRO A N 1
ATOM 1796 C CA . PRO A 1 220 ? 71.764 33.365 -98.566 1.00 81.06 220 PRO A CA 1
ATOM 1797 C C . PRO A 1 220 ? 72.090 31.977 -99.136 1.00 81.06 220 PRO A C 1
ATOM 1799 O O . PRO A 1 220 ? 71.511 31.560 -100.136 1.00 81.06 220 PRO A O 1
ATOM 1802 N N . ASP A 1 221 ? 72.998 31.248 -98.483 1.00 80.81 221 ASP A N 1
ATOM 1803 C CA . ASP A 1 221 ? 73.425 29.888 -98.825 1.00 80.81 221 ASP A CA 1
ATOM 1804 C C . ASP A 1 221 ? 72.746 28.792 -97.971 1.00 80.81 221 ASP A C 1
ATOM 1806 O O . ASP A 1 221 ? 73.087 27.616 -98.088 1.00 80.81 221 ASP A O 1
ATOM 1810 N N . GLY A 1 222 ? 71.814 29.157 -97.079 1.00 72.94 222 GLY A N 1
ATOM 1811 C CA . GLY A 1 222 ? 71.249 28.282 -96.037 1.00 72.94 222 GLY A CA 1
ATOM 1812 C C . GLY A 1 222 ? 72.242 27.899 -94.922 1.00 72.94 222 GLY A C 1
ATOM 1813 O O . GLY A 1 222 ? 71.898 27.163 -93.991 1.00 72.94 222 GLY A O 1
ATOM 1814 N N . GLY A 1 223 ? 73.478 28.390 -94.998 1.00 75.69 223 GLY A N 1
ATOM 1815 C CA . GLY A 1 223 ? 74.608 28.039 -94.152 1.00 75.69 223 GLY A CA 1
ATOM 1816 C C . GLY A 1 223 ? 74.855 29.076 -93.065 1.00 75.69 223 GLY A C 1
ATOM 1817 O O . GLY A 1 223 ? 74.289 28.974 -91.972 1.00 75.69 223 GLY A O 1
ATOM 1818 N N . LYS A 1 224 ? 75.743 30.038 -93.345 1.00 78.81 224 LYS A N 1
ATOM 1819 C CA . LYS A 1 224 ? 76.157 31.078 -92.388 1.00 78.81 224 LYS A CA 1
ATOM 1820 C C . LYS A 1 224 ? 75.279 32.316 -92.523 1.00 78.81 224 LYS A C 1
ATOM 1822 O O . LYS A 1 224 ? 75.020 32.786 -93.625 1.00 78.81 224 LYS A O 1
ATOM 1827 N N . SER A 1 225 ? 74.902 32.900 -91.390 1.00 82.81 225 SER A N 1
ATOM 1828 C CA . SER A 1 225 ? 74.228 34.194 -91.391 1.00 82.81 225 SER A CA 1
ATOM 1829 C C . SER A 1 225 ? 75.159 35.311 -91.849 1.00 82.81 225 SER A C 1
ATOM 1831 O O . SER A 1 225 ? 76.266 35.439 -91.319 1.00 82.81 225 SER A O 1
ATOM 1833 N N . VAL A 1 226 ? 74.655 36.190 -92.706 1.00 84.19 226 VAL A N 1
ATOM 1834 C CA . VAL A 1 226 ? 75.183 37.545 -92.903 1.00 84.19 226 VAL A CA 1
ATOM 1835 C C . VAL A 1 226 ? 74.149 38.557 -92.417 1.00 84.19 226 VAL A C 1
ATOM 1837 O O . VAL A 1 226 ? 72.956 38.259 -92.347 1.00 84.19 226 VAL A O 1
ATOM 1840 N N . GLN A 1 227 ? 74.593 39.760 -92.062 1.00 87.19 227 GLN A N 1
ATOM 1841 C CA . GLN A 1 227 ? 73.667 40.873 -91.875 1.00 87.19 227 GLN A CA 1
ATOM 1842 C C . GLN A 1 227 ? 73.397 41.521 -93.234 1.00 87.19 227 GLN A C 1
ATOM 1844 O O . GLN A 1 227 ? 74.305 41.629 -94.054 1.00 87.19 227 GLN A O 1
ATOM 1849 N N . ALA A 1 228 ? 72.172 41.967 -93.485 1.00 88.06 228 ALA A N 1
ATOM 1850 C CA . ALA A 1 228 ? 71.801 42.665 -94.708 1.00 88.06 228 ALA A CA 1
ATOM 1851 C C . ALA A 1 228 ? 70.831 43.804 -94.410 1.00 88.06 228 ALA A C 1
ATOM 1853 O O . ALA A 1 228 ? 69.987 43.673 -93.525 1.00 88.06 228 ALA A O 1
ATOM 1854 N N . TYR A 1 229 ? 70.932 44.913 -95.144 1.00 90.31 229 TYR A N 1
ATOM 1855 C CA . TYR A 1 229 ? 69.897 45.944 -95.091 1.00 90.31 229 TYR A CA 1
ATOM 1856 C C . TYR A 1 229 ? 68.725 45.528 -95.981 1.00 90.31 229 TYR A C 1
ATOM 1858 O O . TYR A 1 229 ? 68.888 45.378 -97.195 1.00 90.31 229 TYR A O 1
ATOM 1866 N N . CYS A 1 230 ? 67.561 45.353 -95.365 1.00 90.19 230 CYS A N 1
ATOM 1867 C CA . CYS A 1 230 ? 66.304 45.087 -96.038 1.00 90.19 230 CYS A CA 1
ATOM 1868 C C . CYS A 1 230 ? 65.492 46.371 -96.150 1.00 90.19 230 CYS A C 1
ATOM 1870 O O . CYS A 1 230 ? 65.176 46.984 -95.130 1.00 90.19 230 CYS A O 1
ATOM 1872 N N . ASP A 1 231 ? 65.100 46.742 -97.367 1.00 89.88 231 ASP A N 1
ATOM 1873 C CA . ASP A 1 231 ? 64.048 47.733 -97.568 1.00 89.88 231 ASP A CA 1
ATOM 1874 C C . ASP A 1 231 ? 62.692 47.025 -97.681 1.00 89.88 231 ASP A C 1
ATOM 1876 O O . ASP A 1 231 ? 62.429 46.276 -98.625 1.00 89.88 231 ASP A O 1
ATOM 1880 N N . MET A 1 232 ? 61.840 47.235 -96.678 1.00 87.25 232 MET A N 1
ATOM 1881 C CA . MET A 1 232 ? 60.517 46.620 -96.559 1.00 87.25 232 MET A CA 1
ATOM 1882 C C . MET A 1 232 ? 59.382 47.528 -97.059 1.00 87.25 232 MET A C 1
ATOM 1884 O O . MET A 1 232 ? 58.246 47.060 -97.193 1.00 87.25 232 MET A O 1
ATOM 1888 N N . CYS A 1 233 ? 59.696 48.789 -97.379 1.00 86.81 233 CYS A N 1
ATOM 1889 C CA . CYS A 1 233 ? 58.726 49.847 -97.660 1.00 86.81 233 CYS A CA 1
ATOM 1890 C C . CYS A 1 233 ? 58.655 50.246 -99.145 1.00 86.81 233 CYS A C 1
ATOM 1892 O O . CYS A 1 233 ? 57.560 50.507 -99.643 1.00 86.81 233 CYS A O 1
ATOM 1894 N N . THR A 1 234 ? 59.785 50.305 -99.858 1.00 87.00 234 THR A N 1
ATOM 1895 C CA . THR A 1 234 ? 59.822 50.751 -101.269 1.00 87.00 234 THR A CA 1
ATOM 1896 C C . THR A 1 234 ? 59.325 49.663 -102.225 1.00 87.00 234 THR A C 1
ATOM 1898 O O . THR A 1 234 ? 59.770 48.525 -102.124 1.00 87.00 234 THR A O 1
ATOM 1901 N N . ASP A 1 235 ? 58.433 50.007 -103.163 1.00 85.00 235 ASP A N 1
ATOM 1902 C CA . ASP A 1 235 ? 57.917 49.129 -104.235 1.00 85.00 235 ASP A CA 1
ATOM 1903 C C . ASP A 1 235 ? 57.475 47.729 -103.759 1.00 85.00 235 ASP A C 1
ATOM 1905 O O . ASP A 1 235 ? 57.936 46.703 -104.249 1.00 85.00 235 ASP A O 1
ATOM 1909 N N . ASP A 1 236 ? 56.597 47.707 -102.749 1.00 84.00 236 ASP A N 1
ATOM 1910 C CA . ASP A 1 236 ? 56.162 46.513 -101.998 1.00 84.00 236 ASP A CA 1
ATOM 1911 C C . ASP A 1 236 ? 57.307 45.658 -101.410 1.00 84.00 236 ASP A C 1
ATOM 1913 O O . ASP A 1 236 ? 57.121 44.495 -101.061 1.00 84.00 236 ASP A O 1
ATOM 1917 N N . GLY A 1 237 ? 58.455 46.276 -101.136 1.00 86.81 237 GLY A N 1
ATOM 1918 C CA . GLY A 1 237 ? 59.461 45.844 -100.166 1.00 86.81 237 GLY A CA 1
ATOM 1919 C C . GLY A 1 237 ? 60.097 44.468 -100.383 1.00 86.81 237 GLY A C 1
ATOM 1920 O O . GLY A 1 237 ? 59.969 43.831 -101.421 1.00 86.81 237 GLY A O 1
ATOM 1921 N N . GLY A 1 238 ? 60.804 43.997 -99.353 1.00 86.25 238 GLY A N 1
ATOM 1922 C CA . GLY A 1 238 ? 61.543 42.734 -99.394 1.00 86.25 238 GLY A CA 1
ATOM 1923 C C . GLY A 1 238 ? 62.887 42.833 -100.125 1.00 86.25 238 GLY A C 1
ATOM 1924 O O . GLY A 1 238 ? 63.507 41.809 -100.414 1.00 86.25 238 GLY A O 1
ATOM 1925 N N . TRP A 1 239 ? 63.363 44.044 -100.420 1.00 89.81 239 TRP A N 1
ATOM 1926 C CA . TRP A 1 239 ? 64.586 44.268 -101.186 1.00 89.81 239 TRP A CA 1
ATOM 1927 C C . TRP A 1 239 ? 65.834 44.094 -100.322 1.00 89.81 239 TRP A C 1
ATOM 1929 O O . TRP A 1 239 ? 66.030 44.818 -99.347 1.00 89.81 239 TRP A O 1
ATOM 1939 N N . THR A 1 240 ? 66.724 43.183 -100.715 1.00 89.50 240 THR A N 1
ATOM 1940 C CA . THR A 1 240 ? 68.066 43.050 -100.127 1.00 89.50 240 THR A CA 1
ATOM 1941 C C . THR A 1 240 ? 68.997 44.091 -100.748 1.00 89.50 240 THR A C 1
ATOM 1943 O O . THR A 1 240 ? 69.541 43.875 -101.829 1.00 89.50 240 THR A O 1
ATOM 1946 N N . VAL A 1 241 ? 69.171 45.237 -100.085 1.00 87.38 241 VAL A N 1
ATOM 1947 C CA . VAL A 1 241 ? 69.892 46.400 -100.643 1.00 87.38 241 VAL A CA 1
ATOM 1948 C C . VAL A 1 241 ? 71.415 46.248 -100.542 1.00 87.38 241 VAL A C 1
ATOM 1950 O O . VAL A 1 241 ? 72.150 46.740 -101.395 1.00 87.38 241 VAL A O 1
ATOM 1953 N N . GLY A 1 242 ? 71.912 45.550 -99.519 1.00 82.88 242 GLY A N 1
ATOM 1954 C CA . GLY A 1 242 ? 73.344 45.310 -99.346 1.00 82.88 242 GLY A CA 1
ATOM 1955 C C . GLY A 1 242 ? 73.658 44.327 -98.223 1.00 82.88 242 GLY A C 1
ATOM 1956 O O . GLY A 1 242 ? 72.902 44.225 -97.257 1.00 82.88 242 GLY A O 1
ATOM 1957 N N . LEU A 1 243 ? 74.778 43.611 -98.360 1.00 80.06 243 LEU A N 1
ATOM 1958 C CA . LEU A 1 243 ? 75.275 42.637 -97.386 1.00 80.06 243 LEU A CA 1
ATOM 1959 C C . LEU A 1 243 ? 76.417 43.232 -96.553 1.00 80.06 243 LEU A C 1
ATOM 1961 O O . LEU A 1 243 ? 77.383 43.764 -97.099 1.00 80.06 243 LEU A O 1
ATOM 1965 N N . PHE A 1 244 ? 76.348 43.059 -95.238 1.00 77.56 244 PHE A N 1
ATOM 1966 C CA . PHE A 1 244 ? 77.419 43.351 -94.295 1.00 77.56 244 PHE A CA 1
ATOM 1967 C C . PHE A 1 244 ? 78.135 42.045 -93.935 1.00 77.56 244 PHE A C 1
ATOM 1969 O O . PHE A 1 244 ? 77.640 41.228 -93.153 1.00 77.56 244 PHE A O 1
ATOM 1976 N N . VAL A 1 245 ? 79.322 41.846 -94.509 1.00 62.16 245 VAL A N 1
ATOM 1977 C CA . VAL A 1 245 ? 80.210 40.734 -94.149 1.00 62.16 245 VAL A CA 1
ATOM 1978 C C . VAL A 1 245 ? 81.106 41.180 -92.997 1.00 62.16 245 VAL A C 1
ATOM 1980 O O . VAL A 1 245 ? 82.095 41.882 -93.193 1.00 62.16 245 VAL A O 1
ATOM 1983 N N . SER A 1 246 ? 80.767 40.770 -91.776 1.00 58.44 246 SER A N 1
ATOM 1984 C CA . SER A 1 246 ? 81.643 40.944 -90.618 1.00 58.44 246 SER A CA 1
ATOM 1985 C C . SER A 1 246 ? 82.778 39.913 -90.658 1.00 58.44 246 SER A C 1
ATOM 1987 O O . SER A 1 246 ? 82.572 38.749 -90.308 1.00 58.44 246 SER A O 1
ATOM 1989 N N . ASN A 1 247 ? 83.982 40.334 -91.058 1.00 46.84 247 ASN A N 1
ATOM 1990 C CA . ASN A 1 247 ? 85.195 39.513 -90.985 1.00 46.84 247 ASN A CA 1
ATOM 1991 C C . ASN A 1 247 ? 85.621 39.284 -89.523 1.00 46.84 247 ASN A C 1
ATOM 1993 O O . ASN A 1 247 ? 86.521 39.942 -89.005 1.00 46.84 247 ASN A O 1
ATOM 1997 N N . SER A 1 248 ? 85.019 38.304 -88.852 1.00 52.19 248 SER A N 1
ATOM 1998 C CA . SER A 1 248 ? 85.523 37.791 -87.575 1.00 52.19 248 SER A CA 1
ATOM 1999 C C . SER A 1 248 ? 86.672 36.801 -87.814 1.00 52.19 248 SER A C 1
ATOM 2001 O O . SER A 1 248 ? 86.477 35.594 -87.667 1.00 52.19 248 SER A O 1
ATOM 2003 N N . ASN A 1 249 ? 87.819 37.318 -88.282 1.00 36.91 249 ASN A N 1
ATOM 2004 C CA . ASN A 1 249 ? 89.186 36.802 -88.079 1.00 36.91 249 ASN A CA 1
ATOM 2005 C C . ASN A 1 249 ? 90.203 37.582 -88.942 1.00 36.91 249 ASN A C 1
ATOM 2007 O O . ASN A 1 249 ? 90.758 37.050 -89.902 1.00 36.91 249 ASN A O 1
ATOM 2011 N N . GLU A 1 250 ? 90.519 38.818 -88.551 1.00 43.78 250 GLU A N 1
ATOM 2012 C CA . GLU A 1 250 ? 91.913 39.268 -88.639 1.00 43.78 250 GLU A CA 1
ATOM 2013 C C . GLU A 1 250 ? 92.602 38.926 -87.317 1.00 43.78 250 GLU A C 1
ATOM 2015 O O . GLU A 1 250 ? 92.469 39.634 -86.322 1.00 43.78 250 GLU A O 1
ATOM 2020 N N . VAL A 1 251 ? 93.353 37.826 -87.313 1.00 45.47 251 VAL A N 1
ATOM 2021 C CA . VAL A 1 251 ? 94.507 37.670 -86.425 1.00 45.47 251 VAL A CA 1
ATOM 2022 C C . VAL A 1 251 ? 95.631 37.098 -87.272 1.00 45.47 251 VAL A C 1
ATOM 2024 O O . VAL A 1 251 ? 95.685 35.897 -87.513 1.00 45.47 251 VAL A O 1
ATOM 2027 N N . ASN A 1 252 ? 96.530 37.965 -87.722 1.00 36.50 252 ASN A N 1
ATOM 2028 C CA . ASN A 1 252 ? 97.875 37.565 -88.103 1.00 36.50 252 ASN A CA 1
ATOM 2029 C C . ASN A 1 252 ? 98.850 38.553 -87.477 1.00 36.50 252 ASN A C 1
ATOM 2031 O O . ASN A 1 252 ? 98.772 39.758 -87.689 1.00 36.50 252 ASN A O 1
ATOM 2035 N N . SER A 1 253 ? 99.746 38.009 -86.667 1.00 39.62 253 SER A N 1
ATOM 2036 C CA . SER A 1 253 ? 100.857 38.723 -86.064 1.00 39.62 253 SER A CA 1
ATOM 2037 C C . SER A 1 253 ? 101.864 39.165 -87.126 1.00 39.62 253 SER A C 1
ATOM 2039 O O . SER A 1 253 ? 102.460 38.293 -87.766 1.00 39.62 253 SER A O 1
ATOM 2041 N N . LEU A 1 254 ? 102.094 40.476 -87.238 1.00 36.44 254 LEU A N 1
ATOM 2042 C CA . LEU A 1 254 ? 103.414 41.130 -87.176 1.00 36.44 254 LEU A CA 1
ATOM 2043 C C . LEU A 1 254 ? 103.258 42.659 -87.208 1.00 36.44 254 LEU A C 1
ATOM 2045 O O . LEU A 1 254 ? 102.586 43.155 -88.135 1.00 36.44 254 LEU A O 1
#

pLDDT: mean 85.63, std 17.24, range [27.69, 98.56]

Foldseek 3Di:
DDDDDDDDDDDDDPDDPPVVVVVVVVCCCVPPVVVVVVVVVVVVVVVVVVVVVVVVVVVVVVVVVVVVVVVVVVVVVVVVVVVVVVVVVVVVVVVVVVVVVVVVVVVVVVVVVVVVVVVVVVVVVVVVVVVVVVVVVVVVVVVVVVVVVVVVVVVVVVVVVVVVVVVVVVVVVVVVVVVVVVVVVVVVVVVPPPPQALFLLSVCVVPDLPDAFAWDWHNVPSPDTWIFTWHCDPPNTSDRPDTDDDPPDDDDDD

Radius of gyration: 98.06 Å; chains: 1; bounding box: 198×58×264 Å

Secondary structure (DSSP, 8-state):
------------PPP--HHHHHHHHHHIIIIIIHHHHHHHHHHHHHHHHHHHHHHHHHHHHHHHHHHHHHHHHHHHHHHHHHHHHHHHHHHHHHHHHHHHHHHHHHHHHHHHHHHHHHHHHHHHHHHHHHHHHHHHHHHHHHHHHHHHHHHHHHHHHHHHHHHHHHHHHHHHHHHHHHHHHHHHHHHHHHTTS-----SHHHHHHHS-S-PPSEEEEE-TTSSS-EEEEEESSGGGS-EEEEEE----------

Organism: Mytilus coruscus (NCBI:txid42192)

InterPro domains:
  IPR002181 Fibrinogen, alpha/beta/gamma chain, C-terminal globular domain [PF00147] (197-241)
  IPR002181 Fibrinogen, alpha/beta/gamma chain, C-terminal globular domain [PS51406] (191-254)
  IPR014716 Fibrinogen, alpha/beta/gamma chain, C-terminal globular, subdomain 1 [G3DSA:3.90.215.10] (192-252)
  IPR036056 Fibrinogen-like, C-terminal [SSF56496] (197-241)